Protein AF-P03064-F1 (afdb_monomer)

Mean predicted aligned error: 9.66 Å

Organism: Staphylococcus aureus (NCBI:txid1280)

pLDDT: mean 87.3, std 18.46, range [33.84, 98.62]

Sequence (314 aa):
MYKNNHANHSNHLENHDLDNFSKTGYSNSRLDAHTVCISDPKLSFDAMTIVGNLNRDNAQALSKFMSVEPQIRLWDILQTKFKAKALQEKVYIEYDKVKADSWDRRNMRIEFNPNKLTRDEMIWLKQNIISYMEDDGFTRLDLAFDFEEDLSDYYAMSDKAVKKTIFYGRNGKPETKYFGVRDSNRFIRIYNKKQERKDNADAEVMSEHLWRVEIELKRDMVDYWNDCFSDLHILQPDWKTIQRTADRAIVFMLLSDEEEWGKLHRNSRTKYKNLIKEISPVDLTDLMKSTLKANEKQLQKQIDFWQHEFKFWK

Structure (mmCIF, N/CA/C/O backbone):
data_AF-P03064-F1
#
_entry.id   AF-P03064-F1
#
loop_
_atom_site.group_PDB
_atom_site.id
_atom_site.type_symbol
_atom_site.label_atom_id
_atom_site.label_alt_id
_atom_site.label_comp_id
_atom_site.label_asym_id
_atom_site.label_entity_id
_atom_site.label_seq_id
_atom_site.pdbx_PDB_ins_code
_atom_site.Cartn_x
_atom_site.Cartn_y
_atom_site.Cartn_z
_atom_site.occupancy
_atom_site.B_iso_or_equiv
_atom_site.auth_seq_id
_atom_site.auth_comp_id
_atom_site.auth_asym_id
_atom_site.auth_atom_id
_atom_site.pdbx_PDB_model_num
ATOM 1 N N . MET A 1 1 ? 36.314 -26.013 -78.080 1.00 39.28 1 MET A N 1
ATOM 2 C CA . MET A 1 1 ? 37.489 -25.698 -78.921 1.00 39.28 1 MET A CA 1
ATOM 3 C C . MET A 1 1 ? 38.596 -25.198 -77.996 1.00 39.28 1 MET A C 1
ATOM 5 O O . MET A 1 1 ? 38.315 -24.288 -77.235 1.00 39.28 1 MET A O 1
ATOM 9 N N . TYR A 1 2 ? 39.767 -25.861 -78.053 1.00 42.97 2 TYR A N 1
ATOM 10 C CA . TYR A 1 2 ? 41.022 -25.720 -77.263 1.00 42.97 2 TYR A CA 1
ATOM 11 C C . TYR A 1 2 ? 40.923 -26.035 -75.741 1.00 42.97 2 TYR A C 1
ATOM 13 O O . TYR A 1 2 ? 40.330 -25.254 -75.012 1.00 42.97 2 TYR A O 1
ATOM 21 N N . LYS A 1 3 ? 41.226 -27.263 -75.244 1.00 41.81 3 LYS A N 1
ATOM 22 C CA . LYS A 1 3 ? 42.523 -28.000 -75.008 1.00 41.81 3 LYS A CA 1
ATOM 23 C C . LYS A 1 3 ? 43.367 -27.365 -73.876 1.00 41.81 3 LYS A C 1
ATOM 25 O O . LYS A 1 3 ? 43.555 -26.163 -73.947 1.00 41.81 3 LYS A O 1
ATOM 30 N N . ASN A 1 4 ? 43.954 -28.013 -72.852 1.00 43.31 4 ASN A N 1
ATOM 31 C CA . ASN A 1 4 ? 44.284 -29.402 -72.434 1.00 43.31 4 ASN A CA 1
ATOM 32 C C . ASN A 1 4 ? 44.541 -29.370 -70.892 1.00 43.31 4 ASN A C 1
ATOM 34 O O . ASN A 1 4 ? 45.130 -28.402 -70.428 1.00 43.31 4 ASN A O 1
ATOM 38 N N . ASN A 1 5 ? 43.980 -30.235 -70.034 1.00 39.25 5 ASN A N 1
ATOM 39 C CA . ASN A 1 5 ? 44.442 -31.546 -69.509 1.00 39.25 5 ASN A CA 1
ATOM 40 C C . ASN A 1 5 ? 45.944 -31.773 -69.197 1.00 39.25 5 ASN A C 1
ATOM 42 O O . ASN A 1 5 ? 46.731 -31.874 -70.128 1.00 39.25 5 ASN A O 1
ATOM 46 N N . HIS A 1 6 ? 46.252 -32.027 -67.910 1.00 46.09 6 HIS A N 1
ATOM 47 C CA . HIS A 1 6 ? 47.168 -33.046 -67.330 1.00 46.09 6 HIS A CA 1
ATOM 48 C C . HIS A 1 6 ? 46.787 -33.176 -65.823 1.00 46.09 6 HIS A C 1
ATOM 50 O O . HIS A 1 6 ? 46.784 -32.162 -65.137 1.00 46.09 6 HIS A O 1
ATOM 56 N N . ALA A 1 7 ? 46.173 -34.257 -65.301 1.00 44.88 7 ALA A N 1
ATOM 57 C CA . ALA A 1 7 ? 46.698 -35.604 -64.966 1.00 44.88 7 ALA A CA 1
ATOM 58 C C . ALA A 1 7 ? 47.914 -35.531 -64.000 1.00 44.88 7 ALA A C 1
ATOM 60 O O . ALA A 1 7 ? 48.840 -34.796 -64.305 1.00 44.88 7 ALA A O 1
ATOM 61 N N . ASN A 1 8 ? 48.061 -36.257 -62.879 1.00 42.62 8 ASN A N 1
ATOM 62 C CA . ASN A 1 8 ? 47.406 -37.456 -62.339 1.00 42.62 8 ASN A CA 1
ATOM 63 C C . ASN A 1 8 ? 48.086 -37.857 -60.979 1.00 42.62 8 ASN A C 1
ATOM 65 O O . ASN A 1 8 ? 49.204 -37.414 -60.735 1.00 42.62 8 ASN A O 1
ATOM 69 N N . HIS A 1 9 ? 47.474 -38.789 -60.216 1.00 41.09 9 HIS A N 1
ATOM 70 C CA . HIS A 1 9 ? 48.038 -39.697 -59.163 1.00 41.09 9 HIS A CA 1
ATOM 71 C C . HIS A 1 9 ? 48.390 -39.105 -57.771 1.00 41.09 9 HIS A C 1
ATOM 73 O O . HIS A 1 9 ? 49.241 -38.238 -57.657 1.00 41.09 9 HIS A O 1
ATOM 79 N N . SER A 1 10 ? 47.652 -39.389 -56.682 1.00 40.47 10 SER A N 1
ATOM 80 C CA . SER A 1 10 ? 47.475 -40.618 -55.855 1.00 40.47 10 SER A CA 1
ATOM 81 C C . SER A 1 10 ? 48.572 -40.865 -54.802 1.00 40.47 10 SER A C 1
ATOM 83 O O . SER A 1 10 ? 49.690 -41.203 -55.174 1.00 40.47 10 SER A O 1
ATOM 85 N N . ASN A 1 11 ? 48.216 -40.788 -53.508 1.00 39.09 11 ASN A N 1
ATOM 86 C CA . ASN A 1 11 ? 48.371 -41.844 -52.480 1.00 39.09 11 ASN A CA 1
ATOM 87 C C . ASN A 1 11 ? 48.399 -41.284 -51.038 1.00 39.09 11 ASN A C 1
ATOM 89 O O . ASN A 1 11 ? 49.289 -40.536 -50.660 1.00 39.09 11 ASN A O 1
ATOM 93 N N . HIS A 1 12 ? 47.382 -41.687 -50.268 1.00 39.47 12 HIS A N 1
ATOM 94 C CA . HIS A 1 12 ? 47.393 -42.136 -48.866 1.00 39.47 12 HIS A CA 1
ATOM 95 C C . HIS A 1 12 ? 48.704 -42.041 -48.051 1.00 39.47 12 HIS A C 1
ATOM 97 O O . HIS A 1 12 ? 49.674 -42.705 -48.404 1.00 39.47 12 HIS A O 1
ATOM 103 N N . LEU A 1 13 ? 48.669 -41.379 -46.882 1.00 38.25 13 LEU A N 1
ATOM 104 C CA . LEU A 1 13 ? 48.677 -41.987 -45.528 1.00 38.25 13 LEU A CA 1
ATOM 105 C C . LEU A 1 13 ? 48.941 -40.938 -44.432 1.00 38.25 13 LEU A C 1
ATOM 107 O O . LEU A 1 13 ? 49.697 -39.989 -44.610 1.00 38.25 13 LEU A O 1
ATOM 111 N N . GLU A 1 14 ? 48.261 -41.144 -43.308 1.00 33.88 14 GLU A N 1
ATOM 112 C CA . GLU A 1 14 ? 48.275 -40.382 -42.059 1.00 33.88 14 GLU A CA 1
ATOM 113 C C . GLU A 1 14 ? 49.651 -40.400 -41.370 1.00 33.88 14 GLU A C 1
ATOM 115 O O . GLU A 1 14 ? 50.298 -41.446 -41.333 1.00 33.88 14 GLU A O 1
ATOM 120 N N . ASN A 1 15 ? 50.066 -39.281 -40.758 1.00 38.81 15 ASN A N 1
ATOM 121 C CA . ASN A 1 15 ? 50.274 -39.176 -39.303 1.00 38.81 15 ASN A CA 1
ATOM 122 C C . ASN A 1 15 ? 51.059 -37.921 -38.878 1.00 38.81 15 ASN A C 1
ATOM 124 O O . ASN A 1 15 ? 52.118 -37.619 -39.414 1.00 38.81 15 ASN A O 1
ATOM 128 N N . HIS A 1 16 ? 50.515 -37.303 -37.827 1.00 39.94 16 HIS A N 1
ATOM 129 C CA . HIS A 1 16 ? 51.171 -36.644 -36.697 1.00 39.94 16 HIS A CA 1
ATOM 130 C C . HIS A 1 16 ? 52.094 -35.422 -36.893 1.00 39.94 16 HIS A C 1
ATOM 132 O O . HIS A 1 16 ? 53.243 -35.514 -37.306 1.00 3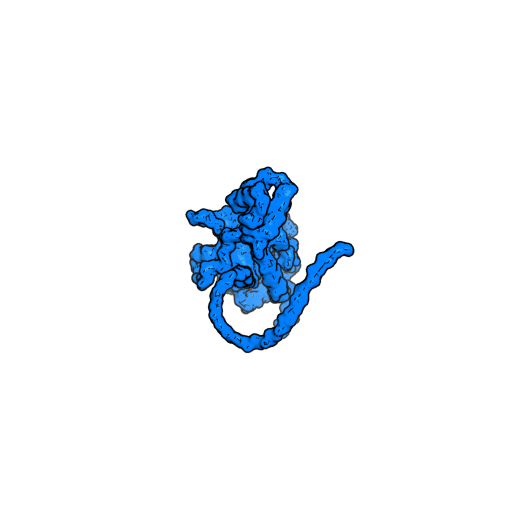9.94 16 HIS A O 1
ATOM 138 N N . ASP A 1 17 ? 51.553 -34.319 -36.359 1.00 39.00 17 ASP A N 1
ATOM 139 C CA . ASP A 1 17 ? 52.165 -33.431 -35.364 1.00 39.00 17 ASP A CA 1
ATOM 140 C C . ASP A 1 17 ? 53.039 -32.238 -35.795 1.00 39.00 17 ASP A C 1
ATOM 142 O O . ASP A 1 17 ? 54.129 -32.369 -36.337 1.00 39.00 17 ASP A O 1
ATOM 146 N N . LEU A 1 18 ? 52.533 -31.073 -35.350 1.00 39.25 18 LEU A N 1
ATOM 147 C CA . LEU A 1 18 ? 53.246 -29.875 -34.886 1.00 39.25 18 LEU A CA 1
ATOM 148 C C . LEU A 1 18 ? 53.937 -29.016 -35.959 1.00 39.25 18 LEU A C 1
ATOM 150 O O . LEU A 1 18 ? 55.057 -29.269 -36.375 1.00 39.25 18 LEU A O 1
ATOM 154 N N . ASP A 1 19 ? 53.299 -27.914 -36.364 1.00 39.19 19 ASP A N 1
ATOM 155 C CA . ASP A 1 19 ? 53.454 -26.627 -35.665 1.00 39.19 19 ASP A CA 1
ATOM 156 C C . ASP A 1 19 ? 52.886 -25.452 -36.486 1.00 39.19 19 ASP A C 1
ATOM 158 O O . ASP A 1 19 ? 53.142 -25.306 -37.676 1.00 39.19 19 ASP A O 1
ATOM 162 N N . ASN A 1 20 ? 52.123 -24.607 -35.781 1.00 36.59 20 ASN A N 1
ATOM 163 C CA . ASN A 1 20 ? 51.912 -23.166 -35.971 1.00 36.59 20 ASN A CA 1
ATOM 164 C C . ASN A 1 20 ? 51.830 -22.585 -37.396 1.00 36.59 20 ASN A C 1
ATOM 166 O O . ASN A 1 20 ? 52.843 -22.447 -38.057 1.00 36.59 20 ASN A O 1
ATOM 170 N N . PHE A 1 21 ? 50.666 -22.029 -37.770 1.00 39.22 21 PHE A N 1
ATOM 171 C CA . PHE A 1 21 ? 50.521 -20.604 -38.141 1.00 39.22 21 PHE A CA 1
ATOM 172 C C . PHE A 1 21 ? 49.038 -20.229 -38.380 1.00 39.22 21 PHE A C 1
ATOM 174 O O . PHE A 1 21 ? 48.383 -20.714 -39.296 1.00 39.22 21 PHE A O 1
ATOM 181 N N . SER A 1 22 ? 48.531 -19.361 -37.497 1.00 36.41 22 SER A N 1
ATOM 182 C CA . SER A 1 22 ? 47.525 -18.298 -37.684 1.00 36.41 22 SER A CA 1
ATOM 183 C C . SER A 1 22 ? 46.492 -18.374 -38.833 1.00 36.41 22 SER A C 1
ATOM 185 O O . SER A 1 22 ? 46.834 -18.228 -40.004 1.00 36.41 22 SER A O 1
ATOM 187 N N . LYS A 1 23 ? 45.193 -18.376 -38.464 1.00 42.69 23 LYS A N 1
ATOM 188 C CA . LYS A 1 23 ? 44.162 -17.381 -38.878 1.00 42.69 23 LYS A CA 1
ATOM 189 C C . LYS A 1 23 ? 42.744 -17.732 -38.370 1.00 42.69 23 LYS A C 1
ATOM 191 O O . LYS A 1 23 ? 42.086 -18.620 -38.886 1.00 42.69 23 LYS A O 1
ATOM 196 N N . THR A 1 24 ? 42.308 -16.958 -37.370 1.00 41.59 24 THR A N 1
ATOM 197 C CA . THR A 1 24 ? 40.990 -16.291 -37.224 1.00 41.59 24 THR A CA 1
ATOM 198 C C . THR A 1 24 ? 39.681 -17.066 -37.453 1.00 41.59 24 THR A C 1
ATOM 200 O O . THR A 1 24 ? 39.376 -17.448 -38.577 1.00 41.59 24 THR A O 1
ATOM 203 N N . GLY A 1 25 ? 38.805 -17.092 -36.435 1.00 39.16 25 GLY A N 1
ATOM 204 C CA . GLY A 1 25 ? 37.378 -17.376 -36.639 1.00 39.16 25 GLY A CA 1
ATOM 205 C C . GLY A 1 25 ? 36.545 -17.604 -35.372 1.00 39.16 25 GLY A C 1
ATOM 206 O O . GLY A 1 25 ? 36.126 -18.723 -35.131 1.00 39.16 25 GLY A O 1
ATOM 207 N N . TYR A 1 26 ? 36.296 -16.536 -34.607 1.00 37.47 26 TYR A N 1
ATOM 208 C CA . TYR A 1 26 ? 35.167 -16.349 -33.674 1.00 37.47 26 TYR A CA 1
ATOM 209 C C . TYR A 1 26 ? 34.892 -17.423 -32.602 1.00 37.47 26 TYR A C 1
ATOM 211 O O . TYR A 1 26 ? 34.103 -18.344 -32.789 1.00 37.47 26 TYR A O 1
ATOM 219 N N . SER A 1 27 ? 35.444 -17.183 -31.409 1.00 39.31 27 SER A N 1
ATOM 220 C CA . SER A 1 27 ? 34.998 -17.778 -30.149 1.00 39.31 27 SER A CA 1
ATOM 221 C C . SER A 1 27 ? 34.327 -16.705 -29.280 1.00 39.31 27 SER A C 1
ATOM 223 O O . SER A 1 27 ? 34.896 -15.639 -29.063 1.00 39.31 27 SER A O 1
ATOM 225 N N . ASN A 1 28 ? 33.119 -17.033 -28.816 1.00 35.31 28 ASN A N 1
ATOM 226 C CA . ASN A 1 28 ? 32.463 -16.620 -27.572 1.00 35.31 28 ASN A CA 1
ATOM 227 C C . ASN A 1 28 ? 32.293 -15.127 -27.234 1.00 35.31 28 ASN A C 1
ATOM 229 O O . ASN A 1 28 ? 33.120 -14.517 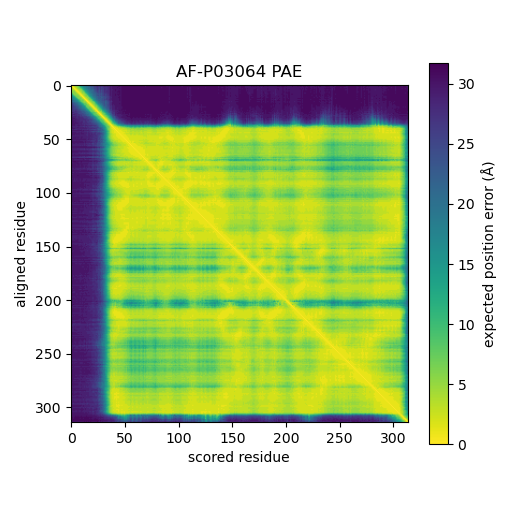-26.565 1.00 35.31 28 ASN A O 1
ATOM 233 N N . SER A 1 29 ? 31.081 -14.628 -27.486 1.00 44.03 29 SER A N 1
ATOM 234 C CA . SER A 1 29 ? 30.365 -13.783 -26.521 1.00 44.03 29 SER A CA 1
ATOM 235 C C . SER A 1 29 ? 28.850 -13.937 -26.702 1.00 44.03 29 SER A C 1
ATOM 237 O O . SER A 1 29 ? 28.163 -13.094 -27.275 1.00 44.03 29 SER A O 1
ATOM 239 N N . ARG A 1 30 ? 28.287 -15.032 -26.172 1.00 44.56 30 ARG A N 1
ATOM 240 C CA . ARG A 1 30 ? 26.929 -14.930 -25.624 1.00 44.56 30 ARG A CA 1
ATOM 241 C C . ARG A 1 30 ? 27.072 -13.993 -24.433 1.00 44.56 30 ARG A C 1
ATOM 243 O O . ARG A 1 30 ? 27.571 -14.405 -23.396 1.00 44.56 30 ARG A O 1
ATOM 250 N N . LEU A 1 31 ? 26.779 -12.714 -24.654 1.00 41.97 31 LEU A N 1
ATOM 251 C CA . LEU A 1 31 ? 26.599 -11.751 -23.581 1.00 41.97 31 LEU A CA 1
ATOM 252 C C . LEU A 1 31 ? 25.519 -12.333 -22.675 1.00 41.97 31 LEU A C 1
ATOM 254 O O . LEU A 1 31 ? 24.355 -12.398 -23.070 1.00 41.97 31 LEU A O 1
ATOM 258 N N . ASP A 1 32 ? 25.944 -12.822 -21.513 1.00 33.84 32 ASP A N 1
ATOM 259 C CA . ASP A 1 32 ? 25.074 -13.067 -20.379 1.00 33.84 32 ASP A CA 1
ATOM 260 C C . ASP A 1 32 ? 24.278 -11.782 -20.160 1.00 33.84 32 ASP A C 1
ATOM 262 O O . ASP A 1 32 ? 24.790 -10.775 -19.666 1.00 33.84 32 ASP A O 1
ATOM 266 N N . ALA A 1 33 ? 23.018 -11.791 -20.592 1.00 39.06 33 ALA A N 1
ATOM 267 C CA . ALA A 1 33 ? 22.047 -10.870 -20.053 1.00 39.06 33 ALA A CA 1
ATOM 268 C C . ALA A 1 33 ? 21.993 -11.208 -18.565 1.00 39.06 33 ALA A C 1
ATOM 270 O O . ALA A 1 33 ? 21.423 -12.226 -18.176 1.00 39.06 33 ALA A O 1
ATOM 271 N N . HIS A 1 34 ? 22.647 -10.394 -17.738 1.00 34.16 34 HIS A N 1
ATOM 272 C CA . HIS A 1 34 ? 22.353 -10.346 -16.318 1.00 34.16 34 HIS A CA 1
ATOM 273 C C . HIS A 1 34 ? 20.871 -9.981 -16.202 1.00 34.16 34 HIS A C 1
ATOM 275 O O . HIS A 1 34 ? 20.508 -8.809 -16.145 1.00 34.16 34 HIS A O 1
ATOM 281 N N . THR A 1 35 ? 19.995 -10.985 -16.221 1.00 42.66 35 THR A N 1
ATOM 282 C CA . THR A 1 35 ? 18.645 -10.866 -15.689 1.00 42.66 35 THR A CA 1
ATOM 283 C C . THR A 1 35 ? 18.842 -10.565 -14.217 1.00 42.66 35 THR A C 1
ATOM 285 O O . THR A 1 35 ? 19.086 -11.467 -13.416 1.00 42.66 35 THR A O 1
ATOM 288 N N . VAL A 1 36 ? 18.848 -9.276 -13.879 1.00 52.28 36 VAL A N 1
ATOM 289 C CA . VAL A 1 36 ? 18.691 -8.817 -12.504 1.00 52.28 36 VAL A CA 1
ATOM 290 C C . VAL A 1 36 ? 17.419 -9.499 -12.017 1.00 52.28 36 VAL A C 1
ATOM 292 O O . VAL A 1 36 ? 16.342 -9.283 -12.572 1.00 52.28 36 VAL A O 1
ATOM 295 N N . CYS A 1 37 ? 17.571 -10.445 -11.095 1.00 61.38 37 CYS A N 1
ATOM 296 C CA . CYS A 1 37 ? 16.466 -11.236 -10.579 1.00 61.38 37 CYS A CA 1
ATOM 297 C C . CYS A 1 37 ? 15.655 -10.340 -9.641 1.00 61.38 37 CYS A C 1
ATOM 299 O O . CYS A 1 37 ? 15.861 -10.366 -8.432 1.00 61.38 37 CYS A O 1
ATOM 301 N N . ILE A 1 38 ? 14.778 -9.516 -10.215 1.00 78.56 38 ILE A N 1
ATOM 302 C CA . ILE A 1 38 ? 13.850 -8.679 -9.456 1.00 78.56 38 ILE A CA 1
ATOM 303 C C . ILE A 1 38 ? 12.904 -9.621 -8.713 1.00 78.56 38 ILE A C 1
ATOM 305 O O . ILE A 1 38 ? 12.263 -10.479 -9.322 1.00 78.56 38 ILE A O 1
ATOM 309 N N . SER A 1 39 ? 12.852 -9.487 -7.391 1.00 86.62 39 SER A N 1
ATOM 310 C CA . SER A 1 39 ? 11.957 -10.285 -6.554 1.00 86.62 39 SER A CA 1
ATOM 311 C C . SER A 1 39 ? 10.497 -9.866 -6.748 1.00 86.62 39 SER A C 1
ATOM 313 O O . SER A 1 39 ? 10.198 -8.683 -6.928 1.00 86.62 39 SER A O 1
ATOM 315 N N . ASP A 1 40 ? 9.578 -10.836 -6.694 1.00 91.38 40 ASP A N 1
ATOM 316 C CA . ASP A 1 40 ? 8.142 -10.549 -6.696 1.00 91.38 40 ASP A CA 1
ATOM 317 C C . ASP A 1 40 ? 7.789 -9.636 -5.503 1.00 91.38 40 ASP A C 1
ATOM 319 O O . ASP A 1 40 ? 8.175 -9.938 -4.365 1.00 91.38 40 ASP A O 1
ATOM 323 N N . PRO A 1 41 ? 7.045 -8.533 -5.710 1.00 95.81 41 PRO A N 1
ATOM 324 C CA . PRO A 1 41 ? 6.659 -7.649 -4.625 1.00 95.81 41 PRO A CA 1
ATOM 325 C C . PRO A 1 41 ? 5.716 -8.350 -3.648 1.00 95.81 41 PRO A C 1
ATOM 327 O O . PRO A 1 41 ? 4.844 -9.133 -4.030 1.00 95.81 41 PRO A O 1
ATOM 330 N N . LYS A 1 42 ? 5.811 -8.008 -2.362 1.00 96.38 42 LYS A N 1
ATOM 331 C CA . LYS A 1 42 ? 4.814 -8.451 -1.376 1.00 96.38 42 LYS A CA 1
ATOM 332 C C . LYS A 1 42 ? 3.539 -7.640 -1.567 1.00 96.38 42 LYS A C 1
ATOM 334 O O . LYS A 1 42 ? 3.594 -6.414 -1.604 1.00 96.38 42 LYS A O 1
ATOM 339 N N . LEU A 1 43 ? 2.397 -8.318 -1.654 1.00 97.75 43 LEU A N 1
ATOM 340 C CA . LEU A 1 43 ? 1.093 -7.698 -1.882 1.00 97.75 43 LEU A CA 1
ATOM 341 C C . LEU A 1 43 ? 0.166 -7.882 -0.678 1.00 97.75 43 LEU A C 1
ATOM 343 O O . LEU A 1 43 ? 0.009 -8.989 -0.166 1.00 97.75 43 LEU A O 1
ATOM 347 N N . SER A 1 44 ? -0.491 -6.804 -0.254 1.00 97.69 44 SER A N 1
ATOM 348 C CA . SER A 1 44 ? -1.555 -6.838 0.757 1.00 97.69 44 SER A CA 1
ATOM 349 C C . SER A 1 44 ? -2.533 -5.672 0.591 1.00 97.69 44 SER A C 1
ATOM 351 O O . SER A 1 44 ? -2.228 -4.691 -0.090 1.00 97.69 44 SER A O 1
ATOM 353 N N . PHE A 1 45 ? -3.696 -5.753 1.242 1.00 98.12 45 PHE A N 1
ATOM 354 C CA . PHE A 1 45 ? -4.503 -4.564 1.511 1.00 98.12 45 PHE A CA 1
ATOM 355 C C . PHE A 1 45 ? -3.901 -3.791 2.689 1.00 98.12 45 PHE A C 1
ATOM 357 O O . PHE A 1 45 ? -3.661 -4.377 3.739 1.00 98.12 45 PHE A O 1
ATOM 364 N N . ASP A 1 46 ? -3.688 -2.484 2.547 1.00 97.69 46 ASP A N 1
ATOM 365 C CA . ASP A 1 46 ? -3.095 -1.632 3.594 1.00 97.69 46 ASP A CA 1
ATOM 366 C C . ASP A 1 46 ? -4.107 -0.676 4.242 1.00 97.69 46 ASP A C 1
ATOM 368 O O . ASP A 1 46 ? -3.867 -0.129 5.316 1.00 97.69 46 ASP A O 1
ATOM 372 N N . ALA A 1 47 ? -5.282 -0.505 3.640 1.00 98.19 47 ALA A N 1
ATOM 373 C CA . ALA A 1 47 ? -6.394 0.200 4.259 1.00 98.19 47 ALA A CA 1
ATOM 374 C C . ALA A 1 47 ? -7.724 -0.339 3.743 1.00 98.19 47 ALA A C 1
ATOM 376 O O . ALA A 1 47 ? -7.882 -0.629 2.557 1.00 98.19 47 ALA A O 1
ATOM 377 N N . MET A 1 48 ? -8.690 -0.428 4.647 1.00 98.19 48 MET A N 1
ATOM 378 C CA . MET A 1 48 ? -10.070 -0.769 4.351 1.00 98.19 48 MET A CA 1
ATOM 379 C C . MET A 1 48 ? -10.986 0.267 4.990 1.00 98.19 48 MET A C 1
ATOM 381 O O . MET A 1 48 ? -10.776 0.702 6.126 1.00 98.19 48 MET A O 1
ATOM 385 N N . THR A 1 49 ? -12.024 0.665 4.259 1.00 98.12 49 THR A N 1
ATOM 386 C CA . THR A 1 49 ? -13.129 1.431 4.831 1.00 98.12 49 THR A CA 1
ATOM 387 C C . THR A 1 49 ? -14.457 0.797 4.480 1.00 98.12 49 THR A C 1
ATOM 389 O O . THR A 1 49 ? -14.843 0.788 3.310 1.00 98.12 49 THR A O 1
ATOM 392 N N . ILE A 1 50 ? -15.169 0.338 5.504 1.00 97.38 50 ILE A N 1
ATOM 393 C CA . ILE A 1 50 ? -16.526 -0.192 5.393 1.00 97.38 50 ILE A CA 1
ATOM 394 C C . ILE A 1 50 ? -17.489 0.912 5.810 1.00 97.38 50 ILE A C 1
ATOM 396 O O . ILE A 1 50 ? -17.279 1.598 6.811 1.00 97.38 50 ILE A O 1
ATOM 400 N N . VAL A 1 51 ? -18.524 1.123 5.011 1.00 97.12 51 VAL A N 1
ATOM 401 C CA . VAL A 1 51 ? -19.583 2.094 5.280 1.00 97.12 51 VAL A CA 1
ATOM 402 C C . VAL A 1 51 ? -20.915 1.370 5.202 1.00 97.12 51 VAL A C 1
ATOM 404 O O . VAL A 1 51 ? -21.065 0.490 4.368 1.00 97.12 51 VAL A O 1
ATOM 407 N N . GLY A 1 52 ? -21.862 1.748 6.050 1.00 96.62 52 GLY A N 1
ATOM 408 C CA . GLY A 1 52 ? -23.175 1.118 6.185 1.00 96.62 52 GLY A CA 1
ATOM 409 C C . GLY A 1 52 ? -24.143 2.037 6.914 1.00 96.62 52 GLY A C 1
ATOM 410 O O . GLY A 1 52 ? -23.792 3.154 7.307 1.00 96.62 52 GLY A O 1
ATOM 411 N N . ASN A 1 53 ? -25.364 1.564 7.095 1.00 97.12 53 ASN A N 1
ATOM 412 C CA . ASN A 1 53 ? -26.396 2.224 7.868 1.00 97.12 53 ASN A CA 1
ATOM 413 C C . ASN A 1 53 ? -26.554 1.568 9.230 1.00 97.12 53 ASN A C 1
ATOM 415 O O . ASN A 1 53 ? -26.598 0.353 9.368 1.00 97.12 53 ASN A O 1
ATOM 419 N N . LEU A 1 54 ? -26.693 2.407 10.242 1.00 96.00 54 LEU A N 1
ATOM 420 C CA . LEU A 1 54 ? -27.069 2.022 11.581 1.00 96.00 54 LEU A CA 1
ATOM 421 C C . LEU A 1 54 ? -28.462 2.588 11.846 1.00 96.00 54 LEU A C 1
ATOM 423 O O . LEU A 1 54 ? -28.667 3.808 11.808 1.00 96.00 54 LEU A O 1
ATOM 427 N N . ASN A 1 55 ? -29.433 1.704 12.072 1.00 94.56 55 ASN A N 1
ATOM 428 C CA . ASN A 1 55 ? -30.768 2.117 12.485 1.00 94.56 55 ASN A CA 1
ATOM 429 C C . ASN A 1 55 ? -30.725 2.709 13.912 1.00 94.56 55 ASN A C 1
ATOM 431 O O . ASN A 1 55 ? -29.724 2.608 14.625 1.00 94.56 55 ASN A O 1
ATOM 435 N N . ARG A 1 56 ? -31.807 3.373 14.338 1.00 94.25 56 ARG A N 1
ATOM 436 C CA . ARG A 1 56 ? -31.842 4.092 15.625 1.00 94.25 56 ARG A CA 1
ATOM 437 C C . ARG A 1 56 ? -31.547 3.177 16.820 1.00 94.25 56 ARG A C 1
ATOM 439 O O . ARG A 1 56 ? -30.814 3.588 17.721 1.00 94.25 56 ARG A O 1
ATOM 446 N N . ASP A 1 57 ? -32.104 1.972 16.816 1.00 95.50 57 ASP A N 1
ATOM 447 C CA . ASP A 1 57 ? -31.999 1.033 17.931 1.00 95.50 57 ASP A CA 1
ATOM 448 C C . ASP A 1 57 ? -30.584 0.448 18.011 1.00 95.50 57 ASP A C 1
ATOM 450 O O . ASP A 1 57 ? -29.969 0.464 19.079 1.00 95.50 57 ASP A O 1
ATOM 454 N N . ASN A 1 58 ? -30.012 0.052 16.871 1.00 95.94 58 ASN A N 1
ATOM 455 C CA . ASN A 1 58 ? -28.630 -0.414 16.770 1.00 95.94 58 ASN A CA 1
ATOM 456 C C . ASN A 1 58 ? -27.632 0.697 17.118 1.00 95.94 58 ASN A C 1
ATOM 458 O O . ASN A 1 58 ? -26.634 0.425 17.780 1.00 95.94 58 ASN A O 1
ATOM 462 N N . ALA A 1 59 ? -27.907 1.955 16.759 1.00 96.06 59 ALA A N 1
ATOM 463 C CA . ALA A 1 59 ? -27.060 3.089 17.132 1.00 96.06 59 ALA A CA 1
ATOM 464 C C . ALA A 1 59 ? -27.018 3.297 18.644 1.00 96.06 59 ALA A C 1
ATOM 466 O O . ALA A 1 59 ? -25.943 3.486 19.220 1.00 96.06 59 ALA A O 1
ATOM 467 N N . GLN A 1 60 ? -28.172 3.203 19.304 1.00 94.88 60 GLN A N 1
ATOM 468 C CA . GLN A 1 60 ? -28.246 3.288 20.756 1.00 94.88 60 GLN A CA 1
ATOM 469 C C . GLN A 1 60 ? -27.583 2.080 21.433 1.00 94.88 60 GLN A C 1
ATOM 471 O O . GLN A 1 60 ? -26.835 2.257 22.397 1.00 94.88 60 GLN A O 1
ATOM 476 N N . ALA A 1 61 ? -27.830 0.866 20.933 1.00 95.50 61 ALA A N 1
ATOM 477 C CA . ALA A 1 61 ? -27.244 -0.364 21.459 1.00 95.50 61 ALA A CA 1
ATOM 478 C C . ALA A 1 61 ? -25.714 -0.353 21.346 1.00 95.50 61 ALA A C 1
ATOM 480 O O . ALA A 1 61 ? -25.021 -0.572 22.342 1.00 95.50 61 ALA A O 1
ATOM 481 N N . LEU A 1 62 ? -25.190 -0.007 20.168 1.00 95.88 62 LEU A N 1
ATOM 482 C CA . LEU A 1 62 ? -23.759 0.051 19.903 1.00 95.88 62 LEU A CA 1
ATOM 483 C C . LEU A 1 62 ? -23.082 1.157 20.722 1.00 95.88 62 LEU A C 1
ATOM 485 O O . LEU A 1 62 ? -22.063 0.910 21.360 1.00 95.88 62 LEU A O 1
ATOM 489 N N . SER A 1 63 ? -23.672 2.356 20.797 1.00 95.12 63 SER A N 1
ATOM 490 C CA . SER A 1 63 ? -23.143 3.436 21.643 1.00 95.12 63 SER A CA 1
ATOM 491 C C . SER A 1 63 ? -23.088 3.040 23.122 1.00 95.12 63 SER A C 1
ATOM 493 O O . SER A 1 63 ? -22.127 3.386 23.814 1.00 95.12 63 SER A O 1
ATOM 495 N N . LYS A 1 64 ? -24.103 2.319 23.620 1.00 94.94 64 LYS A N 1
ATOM 496 C CA . LYS A 1 64 ? -24.146 1.824 25.003 1.00 94.94 64 LYS A CA 1
ATOM 497 C C . LYS A 1 64 ? -23.080 0.757 25.250 1.00 94.94 64 LYS A C 1
ATOM 499 O O . LYS A 1 64 ? -22.392 0.838 26.263 1.00 94.94 64 LYS A O 1
ATOM 504 N N . PHE A 1 65 ? -22.923 -0.197 24.331 1.00 95.44 65 PHE A N 1
ATOM 505 C CA . PHE A 1 65 ? -21.863 -1.207 24.376 1.00 95.44 65 PHE A CA 1
ATOM 506 C C . PHE A 1 65 ? -20.475 -0.553 24.432 1.00 95.44 65 PHE A C 1
ATOM 508 O O . PHE A 1 65 ? -19.699 -0.815 25.347 1.00 95.44 65 PHE A O 1
ATOM 515 N N . MET A 1 66 ? -20.197 0.382 23.523 1.00 95.12 66 MET A N 1
ATOM 516 C CA . MET A 1 66 ? -18.897 1.054 23.459 1.00 95.12 66 MET A CA 1
ATOM 517 C C . MET A 1 66 ? -18.587 1.926 24.679 1.00 95.12 66 MET A C 1
ATOM 519 O O . MET A 1 66 ? -17.424 2.179 24.959 1.00 95.12 66 MET A O 1
ATOM 523 N N . SER A 1 67 ? -19.608 2.386 25.408 1.00 93.75 67 SER A N 1
ATOM 524 C CA . SER A 1 67 ? -19.422 3.175 26.633 1.00 93.75 67 SER A CA 1
ATOM 525 C C . SER A 1 67 ? -18.994 2.332 27.839 1.00 93.75 67 SER A C 1
ATOM 527 O O . SER A 1 67 ? -18.523 2.894 28.825 1.00 93.75 67 SER A O 1
ATOM 529 N N . VAL A 1 68 ? -19.180 1.007 27.790 1.00 94.69 68 VAL A N 1
ATOM 530 C CA . VAL A 1 68 ? -18.795 0.086 28.874 1.00 94.69 68 VAL A CA 1
ATOM 531 C C . VAL A 1 68 ? -17.601 -0.800 28.522 1.00 94.69 68 VAL A C 1
ATOM 533 O O . VAL A 1 68 ? -17.040 -1.414 29.423 1.00 94.69 68 VAL A O 1
ATOM 536 N N . GLU A 1 69 ? -17.206 -0.866 27.247 1.00 92.94 69 GLU A N 1
ATOM 537 C CA . GLU A 1 69 ? -16.056 -1.642 26.775 1.00 92.94 69 GLU A CA 1
ATOM 538 C C . GLU A 1 69 ? -14.739 -0.871 27.006 1.00 92.94 69 GLU A C 1
ATOM 540 O O . GLU A 1 69 ? -14.483 0.117 26.312 1.00 92.94 69 GLU A O 1
ATOM 545 N N . PRO A 1 70 ? -13.861 -1.306 27.933 1.00 87.88 70 PRO A N 1
ATOM 546 C CA . PRO A 1 70 ? -12.654 -0.554 28.291 1.00 87.88 70 PRO A CA 1
ATOM 547 C C . PRO A 1 70 ? -11.648 -0.395 27.147 1.00 87.88 70 PRO A C 1
ATOM 549 O O . PRO A 1 70 ? -10.804 0.500 27.186 1.00 87.88 70 PRO A O 1
ATOM 552 N N . GLN A 1 71 ? -11.709 -1.264 26.134 1.00 86.06 71 GLN A N 1
ATOM 553 C CA . GLN A 1 71 ? -10.818 -1.216 24.971 1.00 86.06 71 GLN A CA 1
ATOM 554 C C . GLN A 1 71 ? -11.251 -0.195 23.908 1.00 86.06 71 GLN A C 1
ATOM 556 O O . GLN A 1 71 ? -10.587 -0.070 22.872 1.00 86.06 71 GLN A O 1
ATOM 561 N N . ILE A 1 72 ? -12.357 0.521 24.139 1.00 95.31 72 ILE A N 1
ATOM 562 C CA . ILE A 1 72 ? -12.913 1.501 23.211 1.00 95.31 72 ILE A CA 1
ATOM 563 C C . ILE A 1 72 ? -12.864 2.892 23.834 1.00 95.31 72 ILE A C 1
ATOM 565 O O . ILE A 1 72 ? -13.380 3.148 24.919 1.00 95.31 72 ILE A O 1
ATOM 569 N N . ARG A 1 73 ? -12.280 3.832 23.095 1.00 96.38 73 ARG A N 1
ATOM 570 C CA . ARG A 1 73 ? -12.326 5.253 23.424 1.00 96.38 73 ARG A CA 1
ATOM 571 C C . ARG A 1 73 ? -13.435 5.908 22.618 1.00 96.38 73 ARG A C 1
ATOM 573 O O . ARG A 1 73 ? -13.329 5.978 21.397 1.00 96.38 73 ARG A O 1
ATOM 580 N N . LEU A 1 74 ? -14.466 6.408 23.293 1.00 96.12 74 LEU A N 1
ATOM 581 C CA . LEU A 1 74 ? -15.639 7.046 22.689 1.00 96.12 74 LEU A CA 1
ATOM 582 C C . LEU A 1 74 ? -15.623 8.569 22.936 1.00 96.12 74 LEU A C 1
ATOM 584 O O . LEU A 1 74 ? -15.282 9.012 24.031 1.00 96.12 74 LEU A O 1
ATOM 588 N N . TRP A 1 75 ? -15.974 9.378 21.933 1.00 96.88 75 TRP A N 1
ATOM 589 C CA . TRP A 1 75 ? -16.090 10.842 22.039 1.00 96.88 75 TRP A CA 1
ATOM 590 C C . TRP A 1 75 ? -17.106 11.413 21.029 1.00 96.88 75 TRP A C 1
ATOM 592 O O . TRP A 1 75 ? -17.709 10.670 20.255 1.00 96.88 75 TRP A O 1
ATOM 602 N N . ASP A 1 76 ? -17.329 12.735 21.056 1.00 94.88 76 ASP A N 1
ATOM 603 C CA . ASP A 1 76 ? -18.345 13.441 20.246 1.00 94.88 76 ASP A CA 1
ATOM 604 C C . ASP A 1 76 ? -19.755 12.814 20.365 1.00 94.88 76 ASP A C 1
ATOM 606 O O . ASP A 1 76 ? -20.477 12.688 19.375 1.00 94.88 76 ASP A O 1
ATOM 610 N N . ILE A 1 77 ? -20.136 12.382 21.575 1.00 93.12 77 ILE A N 1
ATOM 611 C CA . ILE A 1 77 ? -21.341 11.574 21.817 1.00 93.12 77 ILE A CA 1
ATOM 612 C C . ILE A 1 77 ? -22.591 12.458 21.844 1.00 93.12 77 ILE A C 1
ATOM 614 O O . ILE A 1 77 ? -22.782 13.269 22.749 1.00 93.12 77 ILE A O 1
ATOM 618 N N . LEU A 1 78 ? -23.474 12.244 20.876 1.00 93.19 78 LEU A N 1
ATOM 619 C CA . LEU A 1 78 ? -24.821 12.797 20.769 1.00 93.19 78 LEU A CA 1
ATOM 620 C C . LEU A 1 78 ? -25.787 11.671 20.365 1.00 93.19 78 LEU A C 1
ATOM 622 O O . LEU A 1 78 ? -25.375 10.606 19.916 1.00 93.19 78 LEU A O 1
ATOM 626 N N . GLN A 1 79 ? -27.099 11.904 20.438 1.00 90.75 79 GLN A N 1
ATOM 627 C CA . GLN A 1 79 ? -28.078 10.896 19.991 1.00 90.75 79 GLN A CA 1
ATOM 628 C C . GLN A 1 79 ? -27.941 10.532 18.500 1.00 90.75 79 GLN A C 1
ATOM 630 O O . GLN A 1 79 ? -28.282 9.427 18.087 1.00 90.75 79 GLN A O 1
ATOM 635 N N . THR A 1 80 ? -27.451 11.463 17.682 1.00 94.81 80 THR A N 1
ATOM 636 C CA . THR A 1 80 ? -27.322 11.316 16.225 1.00 94.81 80 THR A CA 1
ATOM 637 C C . THR A 1 80 ? -25.875 11.195 15.759 1.00 94.81 80 THR A C 1
ATOM 639 O O . THR A 1 80 ? -25.632 11.248 14.555 1.00 94.81 80 THR A O 1
ATOM 642 N N . LYS A 1 81 ? -24.914 11.101 16.686 1.00 96.69 81 LYS A N 1
ATOM 643 C CA . LYS A 1 81 ? -23.490 11.128 16.357 1.00 96.69 81 LYS A CA 1
ATOM 644 C C . LYS A 1 81 ? -22.642 10.482 17.441 1.00 96.69 81 LYS A C 1
ATOM 646 O O . LYS A 1 81 ? -22.866 10.728 18.617 1.00 96.69 81 LYS A O 1
ATOM 651 N N . PHE A 1 82 ? -21.633 9.724 17.048 1.00 97.44 82 PHE A N 1
ATOM 652 C CA . PHE A 1 82 ? -20.535 9.351 17.933 1.00 97.44 82 PHE A CA 1
ATOM 653 C C . PHE A 1 82 ? -19.281 9.069 17.111 1.00 97.44 82 PHE A C 1
ATOM 655 O O . PHE A 1 82 ? -19.351 8.740 15.925 1.00 97.44 82 PHE A O 1
ATOM 662 N N . LYS A 1 83 ? -18.122 9.157 17.758 1.00 98.12 83 LYS A N 1
ATOM 663 C CA . LYS A 1 83 ? -16.855 8.676 17.212 1.00 98.12 83 LYS A CA 1
ATOM 664 C C . LYS A 1 83 ? -16.178 7.773 18.215 1.00 98.12 83 LYS A C 1
ATOM 666 O O . LYS A 1 83 ? -16.214 8.048 19.412 1.00 98.12 83 LYS A O 1
ATOM 671 N N . ALA A 1 84 ? -15.537 6.727 17.721 1.00 98.12 84 ALA A N 1
ATOM 672 C CA . ALA A 1 84 ? -14.799 5.805 18.552 1.00 98.12 84 ALA A CA 1
ATOM 673 C C . ALA A 1 84 ? -13.472 5.408 17.917 1.00 98.12 84 ALA A C 1
ATOM 675 O O . ALA A 1 84 ? -13.291 5.437 16.697 1.00 98.12 84 ALA A O 1
ATOM 676 N N . LYS A 1 85 ? -12.558 4.969 18.774 1.00 98.19 85 LYS A N 1
ATOM 677 C CA . LYS A 1 85 ? -11.424 4.146 18.385 1.00 98.19 85 LYS A CA 1
ATOM 678 C C . LYS A 1 85 ? -11.385 2.901 19.245 1.00 98.19 85 LYS A C 1
ATOM 680 O O . LYS A 1 85 ? -11.568 2.984 20.455 1.00 98.19 85 LYS A O 1
ATOM 685 N N . ALA A 1 86 ? -11.149 1.766 18.607 1.00 97.25 86 ALA A N 1
ATOM 686 C CA . ALA A 1 86 ? -11.129 0.455 19.240 1.00 97.25 86 ALA A CA 1
ATOM 687 C C . ALA A 1 86 ? -9.791 -0.247 18.986 1.00 97.25 86 ALA A C 1
ATOM 689 O O . ALA A 1 86 ? -9.018 0.174 18.118 1.00 97.25 86 ALA A O 1
ATOM 690 N N . LEU A 1 87 ? -9.547 -1.330 19.731 1.00 96.12 87 LEU A N 1
ATOM 691 C CA . LEU A 1 87 ? -8.423 -2.248 19.520 1.00 96.12 87 LEU A CA 1
ATOM 692 C C . LEU A 1 87 ? -7.078 -1.512 19.499 1.00 96.12 87 LEU A C 1
ATOM 694 O O . LEU A 1 87 ? -6.366 -1.527 18.500 1.00 96.12 87 LEU A O 1
ATOM 698 N N . GLN A 1 88 ? -6.758 -0.808 20.589 1.00 95.25 88 GLN A N 1
ATOM 699 C CA . GLN A 1 88 ? -5.518 -0.025 20.713 1.00 95.25 88 GLN A CA 1
ATOM 700 C C . GLN A 1 88 ? -5.359 1.021 19.592 1.00 95.25 88 GLN A C 1
ATOM 702 O O . GLN A 1 88 ? -4.295 1.167 18.998 1.00 95.25 88 GLN A O 1
ATOM 707 N N . GLU A 1 89 ? -6.441 1.745 19.291 1.00 95.19 89 GLU A N 1
ATOM 708 C CA . GLU A 1 89 ? -6.493 2.810 18.276 1.00 95.19 89 GLU A CA 1
ATOM 709 C C . GLU A 1 89 ? -6.268 2.336 16.822 1.00 95.19 89 GLU A C 1
ATOM 711 O O . GLU A 1 89 ? -6.110 3.175 15.931 1.00 95.19 89 GLU A O 1
ATOM 716 N N . LYS A 1 90 ? -6.296 1.020 16.553 1.00 97.31 90 LYS A N 1
ATOM 717 C CA . LYS A 1 90 ? -6.137 0.439 15.204 1.00 97.31 90 LYS A CA 1
ATOM 718 C C . LYS A 1 90 ? -7.373 0.600 14.318 1.00 97.31 90 LYS A C 1
ATOM 720 O O . LYS A 1 90 ? -7.250 0.558 13.094 1.00 97.31 90 LYS A O 1
ATOM 725 N N . VAL A 1 91 ? -8.549 0.749 14.929 1.00 98.38 91 VAL A N 1
ATOM 726 C CA . VAL A 1 91 ? -9.832 0.883 14.230 1.00 98.38 91 VAL A CA 1
ATOM 727 C C . VAL A 1 91 ? -10.458 2.221 14.580 1.00 98.38 91 VAL A C 1
ATOM 729 O O . VAL A 1 91 ? -10.622 2.528 15.759 1.00 98.38 91 VAL A O 1
ATOM 732 N N . TYR A 1 92 ? -10.843 2.990 13.567 1.00 98.62 92 TYR A N 1
ATOM 733 C CA . TYR A 1 92 ? -11.646 4.201 13.700 1.00 98.62 92 TYR A CA 1
ATOM 734 C C . TYR A 1 92 ? -13.102 3.912 13.334 1.00 98.62 92 TYR A C 1
ATOM 736 O O . TYR A 1 92 ? -13.367 3.228 12.348 1.00 98.62 92 TYR A O 1
ATOM 744 N N . ILE A 1 93 ? -14.039 4.440 14.118 1.00 98.38 93 ILE A N 1
ATOM 745 C CA . ILE A 1 93 ? -15.481 4.284 13.919 1.00 98.38 93 ILE A CA 1
ATOM 746 C C . ILE A 1 93 ? -16.122 5.670 13.997 1.00 98.38 93 ILE A C 1
ATOM 748 O O . ILE A 1 93 ? -15.883 6.419 14.943 1.00 98.38 93 ILE A O 1
ATOM 752 N N . GLU A 1 94 ? -16.968 6.008 13.032 1.00 98.25 94 GLU A N 1
ATOM 753 C CA . GLU A 1 94 ? -17.750 7.245 13.022 1.00 98.25 94 GLU A CA 1
ATOM 754 C C . GLU A 1 94 ? -19.190 6.938 12.635 1.00 98.25 94 GLU A C 1
ATOM 756 O O . GLU A 1 94 ? -19.444 6.310 11.610 1.00 98.25 94 GLU A O 1
ATOM 761 N N . TYR A 1 95 ? -20.126 7.422 13.441 1.00 98.25 95 TYR A N 1
ATOM 762 C CA . TYR A 1 95 ? -21.543 7.484 13.116 1.00 98.25 95 TYR A CA 1
ATOM 763 C C . TYR A 1 95 ? -21.977 8.946 13.142 1.00 98.25 95 TYR A C 1
ATOM 765 O O . TYR A 1 95 ? -21.703 9.656 14.111 1.00 98.25 95 TYR A O 1
ATOM 773 N N . ASP A 1 96 ? -22.649 9.405 12.091 1.00 97.62 96 ASP A N 1
ATOM 774 C CA . ASP A 1 96 ? -23.208 10.756 12.012 1.00 97.62 96 ASP A CA 1
ATOM 775 C C . ASP A 1 96 ? -24.457 10.742 11.127 1.00 97.62 96 ASP A C 1
ATOM 777 O O . ASP A 1 96 ? -24.380 10.858 9.903 1.00 97.62 96 ASP A O 1
ATOM 781 N N . LYS A 1 97 ? -25.623 10.593 11.761 1.00 97.00 97 LYS A N 1
ATOM 782 C CA . LYS A 1 97 ? -26.913 10.521 11.069 1.00 97.00 97 LYS A CA 1
ATOM 783 C C . LYS A 1 97 ? -27.270 11.830 10.370 1.00 97.00 97 LYS A C 1
ATOM 785 O O . LYS A 1 97 ? -27.673 11.810 9.217 1.00 97.00 97 LYS A O 1
ATOM 790 N N . VAL A 1 98 ? -27.093 12.967 11.046 1.00 96.12 98 VAL A N 1
ATOM 791 C CA . VAL A 1 98 ? -27.479 14.283 10.501 1.00 96.12 98 VAL A CA 1
ATOM 792 C C . VAL A 1 98 ? -26.680 14.590 9.240 1.00 96.12 98 VAL A C 1
ATOM 794 O O . VAL A 1 98 ? -27.235 15.043 8.238 1.00 96.12 98 VAL A O 1
ATOM 797 N N . LYS A 1 99 ? -25.372 14.316 9.270 1.00 94.69 99 LYS A N 1
ATOM 798 C CA . LYS A 1 99 ? -24.509 14.471 8.103 1.00 94.69 99 LYS A CA 1
ATOM 799 C C . LYS A 1 99 ? -24.875 13.468 7.011 1.00 94.69 99 LYS A C 1
ATOM 801 O O . LYS A 1 99 ? -24.919 13.859 5.856 1.00 94.69 99 LYS A O 1
ATOM 806 N N . ALA A 1 100 ? -25.151 12.211 7.338 1.00 96.00 100 ALA A N 1
ATOM 807 C CA . ALA A 1 100 ? -25.596 11.243 6.338 1.00 96.00 100 ALA A CA 1
ATOM 808 C C . ALA A 1 100 ? -26.868 11.689 5.610 1.00 96.00 100 ALA A C 1
ATOM 810 O O . ALA A 1 100 ? -26.849 11.785 4.385 1.00 96.00 100 ALA A O 1
ATOM 811 N N . ASP A 1 101 ? -27.910 12.059 6.358 1.00 94.62 101 ASP A N 1
ATOM 812 C CA . ASP A 1 101 ? -29.197 12.499 5.811 1.00 94.62 101 ASP A CA 1
ATOM 813 C C . ASP A 1 101 ? -29.029 13.762 4.943 1.00 94.62 101 ASP A C 1
ATOM 815 O O . ASP A 1 101 ? -29.600 13.866 3.861 1.00 94.62 101 ASP A O 1
ATOM 819 N N . SER A 1 102 ? -28.182 14.708 5.370 1.00 96.44 102 SER A N 1
ATOM 820 C CA . SER A 1 102 ? -27.926 15.955 4.622 1.00 96.44 102 SER A CA 1
ATOM 821 C C . SER A 1 102 ? -27.223 15.738 3.279 1.00 96.44 102 SER A C 1
ATOM 823 O O . SER A 1 102 ? -27.332 16.575 2.386 1.00 96.44 102 SER A O 1
ATOM 825 N N . TRP A 1 103 ? -26.453 14.657 3.152 1.00 93.88 103 TRP A N 1
ATOM 826 C CA . TRP A 1 103 ? -25.657 14.349 1.961 1.00 93.88 103 TRP A CA 1
ATOM 827 C C . TRP A 1 103 ? -26.193 13.145 1.178 1.00 93.88 103 TRP A C 1
ATOM 829 O O . TRP A 1 103 ? -25.539 12.750 0.212 1.00 93.88 103 TRP A O 1
ATOM 839 N N . ASP A 1 104 ? -27.329 12.582 1.602 1.00 94.06 104 ASP A N 1
ATOM 840 C CA . ASP A 1 104 ? -27.919 11.339 1.093 1.00 94.06 104 ASP A CA 1
ATOM 841 C C . ASP A 1 104 ? -26.896 10.190 1.034 1.00 94.06 104 ASP A C 1
ATOM 843 O O . ASP A 1 104 ? -26.533 9.663 -0.020 1.00 94.06 104 ASP A O 1
ATOM 847 N N . ARG A 1 105 ? -26.304 9.873 2.192 1.00 94.75 105 ARG A N 1
ATOM 848 C CA . ARG A 1 105 ? -25.261 8.846 2.332 1.00 94.75 105 ARG A CA 1
ATOM 849 C C . ARG A 1 105 ? -25.519 7.950 3.528 1.00 94.75 105 ARG A C 1
ATOM 851 O O . ARG A 1 105 ? -26.184 8.324 4.483 1.00 94.75 105 ARG A O 1
ATOM 858 N N . ARG A 1 106 ? -24.872 6.790 3.497 1.00 96.81 106 ARG A N 1
ATOM 859 C CA . ARG A 1 106 ? -24.777 5.858 4.621 1.00 96.81 106 ARG A CA 1
ATOM 860 C C . ARG A 1 106 ? -24.152 6.517 5.858 1.00 96.81 106 ARG A C 1
ATOM 862 O O . ARG A 1 106 ? -23.206 7.301 5.739 1.00 96.81 106 ARG A O 1
ATOM 869 N N . ASN A 1 107 ? -24.696 6.208 7.034 1.00 97.56 107 ASN A N 1
ATOM 870 C CA . ASN A 1 107 ? -24.486 6.987 8.261 1.00 97.56 107 ASN A CA 1
ATOM 871 C C . ASN A 1 107 ? -23.377 6.497 9.197 1.00 97.56 107 ASN A C 1
ATOM 873 O O . ASN A 1 107 ? -23.069 7.192 10.168 1.00 97.56 107 ASN A O 1
ATOM 877 N N . MET A 1 108 ? -22.765 5.350 8.907 1.00 97.81 108 MET A N 1
ATOM 878 C CA . MET A 1 108 ? -21.693 4.777 9.709 1.00 97.81 108 MET A CA 1
ATOM 879 C C . MET A 1 108 ? -20.497 4.394 8.843 1.00 97.81 108 MET A C 1
ATOM 881 O O . MET A 1 108 ? -20.646 3.892 7.730 1.00 97.81 108 MET A O 1
ATOM 885 N N . ARG A 1 109 ? -19.296 4.627 9.366 1.00 97.62 109 ARG A N 1
ATOM 886 C CA . ARG A 1 109 ? -18.012 4.370 8.718 1.00 97.62 109 ARG A CA 1
ATOM 887 C C . ARG A 1 109 ? -17.046 3.721 9.697 1.00 97.62 109 ARG A C 1
ATOM 889 O O . ARG A 1 109 ? -16.916 4.176 10.830 1.00 97.62 109 ARG A O 1
ATOM 896 N N . ILE A 1 110 ? -16.325 2.713 9.221 1.00 98.25 110 ILE A N 1
ATOM 897 C CA . ILE A 1 110 ? -15.290 1.997 9.963 1.00 98.25 110 ILE A CA 1
ATOM 898 C C . ILE A 1 110 ? -14.024 1.969 9.106 1.00 98.25 110 ILE A C 1
ATOM 900 O O . ILE A 1 110 ? -14.066 1.500 7.971 1.00 98.25 110 ILE A O 1
ATOM 904 N N . GLU A 1 111 ? -12.909 2.468 9.636 1.00 98.62 111 GLU A N 1
ATOM 905 C CA . GLU A 1 111 ? -11.612 2.528 8.950 1.00 98.62 111 GLU A CA 1
ATOM 906 C C . GLU A 1 111 ? -10.546 1.760 9.733 1.00 98.62 111 GLU A C 1
ATOM 908 O O . GLU A 1 111 ? -10.419 1.925 10.947 1.00 98.62 111 GLU A O 1
ATOM 913 N N . PHE A 1 112 ? -9.767 0.928 9.043 1.00 98.56 112 PHE A N 1
ATOM 914 C CA . PHE A 1 112 ? -8.684 0.149 9.646 1.00 98.56 112 PHE A CA 1
ATOM 915 C C . PHE A 1 112 ? -7.658 -0.294 8.596 1.00 98.56 112 PHE A C 1
ATOM 917 O O . PHE A 1 112 ? -7.951 -0.347 7.402 1.00 98.56 112 PHE A O 1
ATOM 924 N N . ASN A 1 113 ? -6.452 -0.645 9.048 1.00 97.88 113 ASN A N 1
ATOM 925 C CA . ASN A 1 113 ? -5.476 -1.381 8.242 1.00 97.88 113 ASN A CA 1
ATOM 926 C C . ASN A 1 113 ? -5.575 -2.872 8.618 1.00 97.88 113 ASN A C 1
ATOM 928 O O . ASN A 1 113 ? -5.262 -3.210 9.766 1.00 97.88 113 ASN A O 1
ATOM 932 N N . PRO A 1 114 ? -5.990 -3.768 7.703 1.00 97.38 114 PRO A N 1
ATOM 933 C CA . PRO A 1 114 ? -6.171 -5.183 8.027 1.00 97.38 114 PRO A CA 1
ATOM 934 C C . PRO A 1 114 ? -4.858 -5.875 8.426 1.00 97.38 114 PRO A C 1
ATOM 936 O O . PRO A 1 114 ? -4.893 -6.780 9.251 1.00 97.38 114 PRO A O 1
ATOM 939 N N . ASN A 1 115 ? -3.696 -5.406 7.952 1.00 95.75 115 ASN A N 1
ATOM 940 C CA . ASN A 1 115 ? -2.387 -5.949 8.336 1.00 95.75 115 ASN A CA 1
ATOM 941 C C . ASN A 1 115 ? -2.020 -5.681 9.806 1.00 95.75 115 ASN A C 1
ATOM 943 O O . ASN A 1 115 ? -1.088 -6.291 10.327 1.00 95.75 115 ASN A O 1
ATOM 947 N N . LYS A 1 116 ? -2.710 -4.749 10.479 1.00 96.06 116 LYS A N 1
ATOM 948 C CA . LYS A 1 116 ? -2.477 -4.423 11.897 1.00 96.06 116 LYS A CA 1
ATOM 949 C C . LYS A 1 116 ? -3.412 -5.175 12.848 1.00 96.06 116 LYS A C 1
ATOM 951 O O . LYS A 1 116 ? -3.235 -5.064 14.064 1.00 96.06 116 LYS A O 1
ATOM 956 N N . LEU A 1 117 ? -4.387 -5.915 12.317 1.00 97.06 117 LEU A N 1
ATOM 957 C CA . LEU A 1 117 ? -5.347 -6.682 13.103 1.00 97.06 117 LEU A CA 1
ATOM 958 C C . LEU A 1 117 ? -4.937 -8.154 13.175 1.00 97.06 117 LEU A C 1
ATOM 960 O O . LEU A 1 117 ? -4.597 -8.774 12.169 1.00 97.06 117 LEU A O 1
ATOM 964 N N . THR A 1 118 ? -5.004 -8.734 14.367 1.00 97.12 118 THR A N 1
ATOM 965 C CA . THR A 1 118 ? -4.942 -10.190 14.528 1.00 97.12 118 THR A CA 1
ATOM 966 C C . THR A 1 118 ? -6.249 -10.836 14.061 1.00 97.12 118 THR A C 1
ATOM 968 O O . THR A 1 118 ? -7.278 -10.176 13.910 1.00 97.12 118 THR A O 1
ATOM 971 N N . ARG A 1 119 ? -6.249 -12.159 13.865 1.00 95.62 119 ARG A N 1
ATOM 972 C CA . ARG A 1 119 ? -7.471 -12.888 13.489 1.00 95.62 119 ARG A CA 1
ATOM 973 C C . ARG A 1 119 ? -8.592 -12.721 14.523 1.00 95.62 119 ARG A C 1
ATOM 975 O O . ARG A 1 119 ? -9.742 -12.540 14.134 1.00 95.62 119 ARG A O 1
ATOM 982 N N . ASP A 1 120 ? -8.257 -12.746 15.811 1.00 96.38 120 ASP A N 1
ATOM 983 C CA . ASP A 1 120 ? -9.232 -12.575 16.895 1.00 96.38 120 ASP A CA 1
ATOM 984 C C . ASP A 1 120 ? -9.787 -11.146 16.922 1.00 96.38 120 ASP A C 1
ATOM 986 O O . ASP A 1 120 ? -10.991 -10.954 17.065 1.00 96.38 120 ASP A O 1
ATOM 990 N N . GLU A 1 121 ? -8.932 -10.146 16.685 1.00 97.31 121 GLU A N 1
ATOM 991 C CA . GLU A 1 121 ? -9.331 -8.743 16.529 1.00 97.31 121 GLU A CA 1
ATOM 992 C C . GLU A 1 121 ? -10.276 -8.544 15.331 1.00 97.31 121 GLU A C 1
ATOM 994 O O . GLU A 1 121 ? -11.281 -7.841 15.446 1.00 97.31 121 GLU A O 1
ATOM 999 N N . MET A 1 122 ? -10.004 -9.197 14.193 1.00 96.75 122 MET A N 1
ATOM 1000 C CA . MET A 1 122 ? -10.884 -9.157 13.018 1.00 96.75 122 MET A CA 1
ATOM 1001 C C . MET A 1 122 ? -12.257 -9.774 13.312 1.00 96.75 122 MET A C 1
ATOM 1003 O O . MET A 1 122 ? -13.288 -9.199 12.958 1.00 96.75 122 MET A O 1
ATOM 1007 N N . ILE A 1 123 ? -12.279 -10.937 13.973 1.00 95.81 123 ILE A N 1
ATOM 1008 C CA . ILE A 1 123 ? -13.515 -11.614 14.385 1.00 95.81 123 ILE A CA 1
ATOM 1009 C C . ILE A 1 123 ? -14.304 -10.733 15.353 1.00 95.81 123 ILE A C 1
ATOM 1011 O O . ILE A 1 123 ? -15.502 -10.532 15.148 1.00 95.81 123 ILE A O 1
ATOM 1015 N N . TRP A 1 124 ? -13.636 -10.167 16.360 1.00 95.75 124 TRP A N 1
ATOM 1016 C CA . TRP A 1 124 ? -14.253 -9.278 17.336 1.00 95.75 124 TRP A CA 1
ATOM 1017 C C . TRP A 1 124 ? -14.865 -8.045 16.663 1.00 95.75 124 TRP A C 1
ATOM 1019 O O . TRP A 1 124 ? -16.021 -7.722 16.937 1.00 95.75 124 TRP A O 1
ATOM 1029 N N . LEU A 1 125 ? -14.142 -7.397 15.742 1.00 96.44 125 LEU A N 1
ATOM 1030 C CA . LEU A 1 125 ? -14.630 -6.212 15.029 1.00 96.44 125 LEU A CA 1
ATOM 1031 C C . LEU A 1 125 ? -15.874 -6.541 14.201 1.00 96.44 125 LEU A C 1
ATOM 1033 O O . LEU A 1 125 ? -16.867 -5.809 14.230 1.00 96.44 125 LEU A O 1
ATOM 1037 N N . LYS A 1 126 ? -15.836 -7.674 13.493 1.00 95.44 126 LYS A N 1
ATOM 1038 C CA . LYS A 1 126 ? -16.962 -8.141 12.690 1.00 95.44 126 LYS A CA 1
ATOM 1039 C C . LYS A 1 126 ? -18.194 -8.426 13.550 1.00 95.44 126 LYS A C 1
ATOM 1041 O O . LYS A 1 126 ? -19.290 -7.995 13.209 1.00 95.44 126 LYS A O 1
ATOM 1046 N N . GLN A 1 127 ? -18.019 -9.145 14.657 1.00 94.06 127 GLN A N 1
ATOM 1047 C CA . GLN A 1 127 ? -19.122 -9.600 15.506 1.00 94.06 127 GLN A CA 1
ATOM 1048 C C . GLN A 1 127 ? -19.738 -8.497 16.361 1.00 94.06 127 GLN A C 1
ATOM 1050 O O . GLN A 1 127 ? -20.946 -8.528 16.576 1.00 94.06 127 GLN A O 1
ATOM 1055 N N . ASN A 1 128 ? -18.934 -7.556 16.856 1.00 94.81 128 ASN A N 1
ATOM 1056 C CA . ASN A 1 128 ? -19.385 -6.578 17.848 1.00 94.81 128 ASN A CA 1
ATOM 1057 C C . ASN A 1 128 ? -19.690 -5.202 17.258 1.00 94.81 128 ASN A C 1
ATOM 1059 O O . ASN A 1 128 ? -20.375 -4.422 17.911 1.00 94.81 128 ASN A O 1
ATOM 1063 N N . ILE A 1 129 ? -19.193 -4.892 16.056 1.00 95.44 129 ILE A N 1
ATOM 1064 C CA . ILE A 1 129 ? -19.391 -3.584 15.422 1.00 95.44 129 ILE A CA 1
ATOM 1065 C C . ILE A 1 129 ? -20.084 -3.732 14.062 1.00 95.44 129 ILE A C 1
ATOM 1067 O O . ILE A 1 129 ? -21.186 -3.221 13.890 1.00 95.44 129 ILE A O 1
ATOM 1071 N N . ILE A 1 130 ? -19.463 -4.433 13.103 1.00 95.56 130 ILE A N 1
ATOM 1072 C CA . ILE A 1 130 ? -19.953 -4.479 11.708 1.00 95.56 130 ILE A CA 1
ATOM 1073 C C . ILE A 1 130 ? -21.305 -5.193 11.607 1.00 95.56 130 ILE A C 1
ATOM 1075 O O . ILE A 1 130 ? -22.163 -4.763 10.851 1.00 95.56 130 ILE A O 1
ATOM 1079 N N . SER A 1 131 ? -21.536 -6.232 12.411 1.00 94.06 131 SER A N 1
ATOM 1080 C CA . SER A 1 131 ? -22.795 -6.994 12.447 1.00 94.06 131 SER A CA 1
ATOM 1081 C C . SER A 1 131 ? -24.048 -6.168 12.772 1.00 94.06 131 SER A C 1
ATOM 1083 O O . SER A 1 131 ? -25.155 -6.626 12.504 1.00 94.06 131 SER A O 1
ATOM 1085 N N . TYR A 1 132 ? -23.891 -4.980 13.365 1.00 94.44 132 TYR A N 1
ATOM 1086 C CA . TYR A 1 132 ? -24.998 -4.063 13.642 1.00 94.44 132 TYR A CA 1
ATOM 1087 C C . TYR A 1 132 ? -25.387 -3.216 12.424 1.00 94.44 132 TYR A C 1
ATOM 1089 O O . TYR A 1 132 ? -26.440 -2.572 12.447 1.00 94.44 132 TYR A O 1
ATOM 1097 N N . MET A 1 133 ? -24.531 -3.164 11.403 1.00 95.56 133 MET A N 1
ATOM 1098 C CA . MET A 1 133 ? -24.731 -2.364 10.202 1.00 95.56 133 MET A CA 1
ATOM 1099 C C . MET A 1 133 ? -25.627 -3.094 9.199 1.00 95.56 133 MET A C 1
ATOM 1101 O O . MET A 1 133 ? -25.599 -4.314 9.077 1.00 95.56 133 MET A O 1
ATOM 1105 N N . GLU A 1 134 ? -26.402 -2.313 8.461 1.00 93.69 134 GLU A N 1
ATOM 1106 C CA . GLU A 1 134 ? -27.196 -2.723 7.304 1.00 93.69 134 GLU A CA 1
ATOM 1107 C C . GLU A 1 134 ? -26.645 -2.019 6.053 1.00 93.69 134 GLU A C 1
ATOM 1109 O O . GLU A 1 134 ? -26.054 -0.942 6.168 1.00 93.69 134 GLU A O 1
ATOM 1114 N N . ASP A 1 135 ? -26.860 -2.576 4.855 1.00 93.69 135 ASP A N 1
ATOM 1115 C CA . ASP A 1 135 ? -26.386 -1.980 3.586 1.00 93.69 135 ASP A CA 1
ATOM 1116 C C . ASP A 1 135 ? -24.876 -1.642 3.613 1.00 93.69 135 ASP A C 1
ATOM 1118 O O . ASP A 1 135 ? -24.409 -0.576 3.182 1.00 93.69 135 ASP A O 1
ATOM 1122 N N . ASP A 1 136 ? -24.088 -2.530 4.223 1.00 93.75 136 ASP A N 1
ATOM 1123 C CA . ASP A 1 136 ? -22.659 -2.341 4.370 1.00 93.75 136 ASP A CA 1
ATOM 1124 C C . ASP A 1 136 ? -21.898 -2.680 3.082 1.00 93.75 136 ASP A C 1
ATOM 1126 O O . ASP A 1 136 ? -22.293 -3.499 2.255 1.00 93.75 136 ASP A O 1
ATOM 1130 N N . GLY A 1 137 ? -20.783 -1.989 2.875 1.00 94.62 137 GLY A N 1
ATOM 1131 C CA . GLY A 1 137 ? -19.896 -2.259 1.757 1.00 94.62 137 GLY A CA 1
ATOM 1132 C C . GLY A 1 137 ? -18.630 -1.426 1.817 1.00 94.62 137 GLY A C 1
ATOM 1133 O O . GLY A 1 137 ? -18.545 -0.415 2.524 1.00 94.62 137 GLY A O 1
ATOM 1134 N N . PHE A 1 138 ? -17.630 -1.841 1.048 1.00 97.12 138 PHE A N 1
ATOM 1135 C CA . PHE A 1 138 ? -16.377 -1.110 0.963 1.00 97.12 138 PHE A CA 1
ATOM 1136 C C . PHE A 1 138 ? -16.573 0.222 0.235 1.00 97.12 138 PHE A C 1
ATOM 1138 O O . PHE A 1 138 ? -17.288 0.331 -0.754 1.00 97.12 138 PHE A O 1
ATOM 1145 N N . THR A 1 139 ? -15.930 1.268 0.744 1.00 96.31 139 THR A N 1
ATOM 1146 C CA . THR A 1 139 ? -15.834 2.579 0.073 1.00 96.31 139 THR A CA 1
ATOM 1147 C C . THR A 1 139 ? -14.397 3.036 -0.111 1.00 96.31 139 THR A C 1
ATOM 1149 O O . THR A 1 139 ? -14.168 4.046 -0.783 1.00 96.31 139 THR A O 1
ATOM 1152 N N . ARG A 1 140 ? -13.445 2.306 0.482 1.00 98.00 140 ARG A N 1
ATOM 1153 C CA . ARG A 1 140 ? -12.014 2.443 0.246 1.00 98.00 140 ARG A CA 1
ATOM 1154 C C . ARG A 1 140 ? -11.318 1.093 0.382 1.00 98.00 140 ARG A C 1
ATOM 1156 O O . ARG A 1 140 ? -11.580 0.379 1.352 1.00 98.00 140 ARG A O 1
ATOM 1163 N N . LEU A 1 141 ? -10.419 0.810 -0.552 1.00 98.00 141 LEU A N 1
ATOM 1164 C CA . LEU A 1 141 ? -9.452 -0.282 -0.501 1.00 98.00 141 LEU A CA 1
ATOM 1165 C C . LEU A 1 141 ? -8.106 0.260 -0.981 1.00 98.00 141 LEU A C 1
ATOM 1167 O O . LEU A 1 141 ? -8.030 0.798 -2.084 1.00 98.00 141 LEU A O 1
ATOM 1171 N N . ASP A 1 142 ? -7.057 0.107 -0.180 1.00 98.38 142 ASP A N 1
ATOM 1172 C CA . ASP A 1 142 ? -5.698 0.470 -0.591 1.00 98.38 142 ASP A CA 1
ATOM 1173 C C . ASP A 1 142 ? -4.901 -0.814 -0.840 1.00 98.38 142 ASP A C 1
ATOM 1175 O O . ASP A 1 142 ? -4.718 -1.611 0.079 1.00 98.38 142 ASP A O 1
ATOM 1179 N N . LEU A 1 143 ? -4.434 -1.027 -2.072 1.00 98.12 143 LEU A N 1
ATOM 1180 C CA . LEU A 1 143 ? -3.499 -2.108 -2.404 1.00 98.12 143 LEU A CA 1
ATOM 1181 C C . LEU A 1 143 ? -2.067 -1.623 -2.204 1.00 98.12 143 LEU A C 1
ATOM 1183 O O . LEU A 1 143 ? -1.709 -0.571 -2.725 1.00 98.12 143 LEU A O 1
ATOM 1187 N N . ALA A 1 144 ? -1.240 -2.396 -1.509 1.00 98.31 144 ALA A N 1
ATOM 1188 C CA . ALA A 1 144 ? 0.169 -2.092 -1.298 1.00 98.31 144 ALA A CA 1
ATOM 1189 C C . ALA A 1 144 ? 1.059 -3.192 -1.879 1.00 98.31 144 ALA A C 1
ATOM 1191 O O . ALA A 1 144 ? 0.958 -4.348 -1.470 1.00 98.31 144 ALA A O 1
ATOM 1192 N N . PHE A 1 145 ? 1.945 -2.798 -2.793 1.00 98.19 145 PHE A N 1
ATOM 1193 C CA . PHE A 1 145 ? 3.017 -3.619 -3.347 1.00 98.19 145 PHE A CA 1
ATOM 1194 C C . PHE A 1 145 ? 4.349 -3.138 -2.771 1.00 98.19 145 PHE A C 1
ATOM 1196 O O . PHE A 1 145 ? 4.776 -2.021 -3.068 1.00 98.19 145 PHE A O 1
ATOM 1203 N N . ASP A 1 146 ? 4.986 -3.958 -1.942 1.00 97.31 146 ASP A N 1
ATOM 1204 C CA . ASP A 1 146 ? 6.298 -3.681 -1.360 1.00 97.31 146 ASP A CA 1
ATOM 1205 C C . ASP A 1 146 ? 7.405 -4.342 -2.192 1.00 97.31 146 ASP A C 1
ATOM 1207 O O . ASP A 1 146 ? 7.406 -5.560 -2.370 1.00 97.31 146 ASP A O 1
ATOM 1211 N N . PHE A 1 147 ? 8.354 -3.536 -2.660 1.00 96.19 147 PHE A N 1
ATOM 1212 C CA . PHE A 1 147 ? 9.528 -3.931 -3.433 1.00 96.19 147 PHE A CA 1
ATOM 1213 C C . PHE A 1 147 ? 10.792 -3.786 -2.587 1.00 96.19 147 PHE A C 1
ATOM 1215 O O . PHE A 1 147 ? 10.958 -2.791 -1.879 1.00 96.19 147 PHE A O 1
ATOM 1222 N N . GLU A 1 148 ? 11.705 -4.747 -2.710 1.00 94.00 148 GLU A N 1
ATOM 1223 C CA . GLU A 1 148 ? 13.046 -4.689 -2.105 1.00 94.00 148 GLU A CA 1
ATOM 1224 C C . GLU A 1 148 ? 14.081 -4.015 -3.034 1.00 94.00 148 GLU A C 1
ATOM 1226 O O . GLU A 1 148 ? 15.256 -3.932 -2.697 1.00 94.00 148 GLU A O 1
ATOM 1231 N N . GLU A 1 149 ? 13.630 -3.482 -4.175 1.00 91.25 149 GLU A N 1
ATOM 1232 C CA . GLU A 1 149 ? 14.413 -2.682 -5.127 1.00 91.25 149 GLU A CA 1
ATOM 1233 C C . GLU A 1 149 ? 14.301 -1.176 -4.838 1.00 91.25 149 GLU A C 1
ATOM 1235 O O . GLU A 1 149 ? 13.286 -0.702 -4.314 1.00 91.25 149 GLU A O 1
ATOM 1240 N N . ASP A 1 150 ? 15.308 -0.392 -5.235 1.00 92.19 150 ASP A N 1
ATOM 1241 C CA . ASP A 1 150 ? 15.250 1.073 -5.165 1.00 92.19 150 ASP A CA 1
ATOM 1242 C C . ASP A 1 150 ? 14.419 1.663 -6.319 1.00 92.19 150 ASP A C 1
ATOM 1244 O O . ASP A 1 150 ? 14.891 1.808 -7.447 1.00 92.19 150 ASP A O 1
ATOM 1248 N N . LEU A 1 151 ? 13.173 2.064 -6.041 1.00 93.81 151 LEU A N 1
ATOM 1249 C CA . LEU A 1 151 ? 12.296 2.669 -7.054 1.00 93.81 151 LEU A CA 1
ATOM 1250 C C . LEU A 1 151 ? 12.606 4.150 -7.354 1.00 93.81 151 LEU A C 1
ATOM 1252 O O . LEU A 1 151 ? 11.906 4.774 -8.169 1.00 93.81 151 LEU A O 1
ATOM 1256 N N . SER A 1 152 ? 13.631 4.746 -6.728 1.00 90.50 152 SER A N 1
ATOM 1257 C CA . SER A 1 152 ? 14.060 6.109 -7.072 1.00 90.50 152 SER A CA 1
ATOM 1258 C C . SER A 1 152 ? 14.616 6.192 -8.496 1.00 90.50 152 SER A C 1
ATOM 1260 O O . SER A 1 152 ? 14.294 7.158 -9.194 1.00 90.50 152 SER A O 1
ATOM 1262 N N . ASP A 1 153 ? 15.312 5.146 -8.954 1.00 85.81 153 ASP A N 1
ATOM 1263 C CA . ASP A 1 153 ? 15.931 5.050 -10.285 1.00 85.81 153 ASP A CA 1
ATOM 1264 C C . ASP A 1 153 ? 14.945 4.650 -11.402 1.00 85.81 153 ASP A C 1
ATOM 1266 O O . ASP A 1 153 ? 15.282 4.684 -12.587 1.00 85.81 153 ASP A O 1
ATOM 1270 N N . TYR A 1 154 ? 13.701 4.312 -11.047 1.00 93.00 154 TYR A N 1
ATOM 1271 C CA . TYR A 1 154 ? 12.652 3.968 -12.006 1.00 93.00 154 TYR A CA 1
ATOM 1272 C C . TYR A 1 154 ? 11.848 5.203 -12.435 1.00 93.00 154 TYR A C 1
ATOM 1274 O O . TYR A 1 154 ? 11.441 6.045 -11.624 1.00 93.00 154 TYR A O 1
ATOM 1282 N N . TYR A 1 155 ? 11.533 5.287 -13.724 1.00 92.75 155 TYR A N 1
ATOM 1283 C CA . TYR A 1 155 ? 10.630 6.284 -14.281 1.00 92.75 155 TYR A CA 1
ATOM 1284 C C . TYR A 1 155 ? 9.182 5.793 -14.206 1.00 92.75 155 TYR A C 1
ATOM 1286 O O . TYR A 1 155 ? 8.812 4.805 -14.835 1.00 92.75 155 TYR A O 1
ATOM 1294 N N . ALA A 1 156 ? 8.342 6.502 -13.452 1.00 94.31 156 ALA A N 1
ATOM 1295 C CA . ALA A 1 156 ? 6.929 6.169 -13.324 1.00 94.31 156 ALA A CA 1
ATOM 1296 C C . ALA A 1 156 ? 6.064 7.079 -14.207 1.00 94.31 156 ALA A C 1
ATOM 1298 O O . ALA A 1 156 ? 6.149 8.309 -14.147 1.00 94.31 156 ALA A O 1
ATOM 1299 N N . MET A 1 157 ? 5.183 6.480 -15.003 1.00 93.50 157 MET A N 1
ATOM 1300 C CA . MET A 1 157 ? 4.255 7.198 -15.872 1.00 93.50 157 MET A CA 1
ATOM 1301 C C . MET A 1 157 ? 2.887 6.526 -15.921 1.00 93.50 157 MET A C 1
ATOM 1303 O O . MET A 1 157 ? 2.739 5.354 -15.608 1.00 93.50 157 MET A O 1
ATOM 1307 N N . SER A 1 158 ? 1.876 7.291 -16.327 1.00 93.56 158 SER A N 1
ATOM 1308 C CA . SER A 1 158 ? 0.541 6.774 -16.621 1.00 93.56 158 SER A CA 1
ATOM 1309 C C . SER A 1 158 ? 0.189 7.087 -18.069 1.00 93.56 158 SER A C 1
ATOM 1311 O O . SER A 1 158 ? 0.556 8.152 -18.590 1.00 93.56 158 SER A O 1
ATOM 1313 N N . ASP A 1 159 ? -0.536 6.191 -18.732 1.00 92.25 159 ASP A N 1
ATOM 1314 C CA . ASP A 1 159 ? -1.101 6.463 -20.055 1.00 92.25 159 ASP A CA 1
ATOM 1315 C C . AS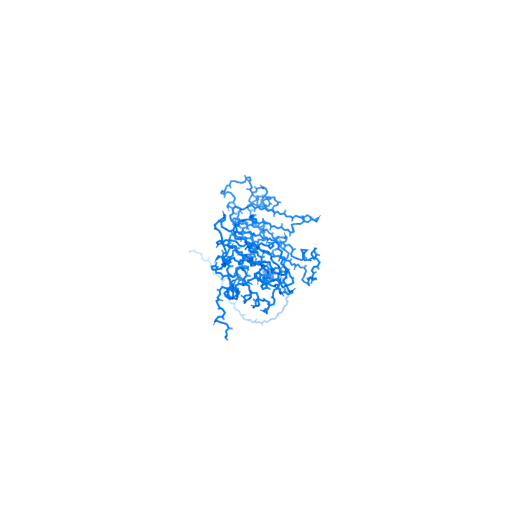P A 1 159 ? -2.119 7.594 -20.005 1.00 92.25 159 ASP A C 1
ATOM 1317 O O . ASP A 1 159 ? -2.123 8.473 -20.878 1.00 92.25 159 ASP A O 1
ATOM 1321 N N . LYS A 1 160 ? -2.900 7.644 -18.924 1.00 88.88 160 LYS A N 1
ATOM 1322 C CA . LYS A 1 160 ? -3.859 8.710 -18.657 1.00 88.88 160 LYS A CA 1
ATOM 1323 C C . LYS A 1 160 ? -3.130 9.987 -18.232 1.00 88.88 160 LYS A C 1
ATOM 1325 O O . LYS A 1 160 ? -2.079 9.978 -17.594 1.00 88.88 160 LYS A O 1
ATOM 1330 N N . ALA A 1 161 ? -3.695 11.131 -18.606 1.00 86.94 161 ALA A N 1
ATOM 1331 C CA . ALA A 1 161 ? -3.221 12.421 -18.125 1.00 86.94 161 ALA A CA 1
ATOM 1332 C C . ALA A 1 161 ? -3.736 12.637 -16.695 1.00 86.94 161 ALA A C 1
ATOM 1334 O O . ALA A 1 161 ? -4.908 12.945 -16.491 1.00 86.94 161 ALA A O 1
ATOM 1335 N N . VAL A 1 162 ? -2.861 12.456 -15.708 1.00 91.06 162 VAL A N 1
ATOM 1336 C CA . VAL A 1 162 ? -3.162 12.653 -14.285 1.00 91.06 162 VAL A CA 1
ATOM 1337 C C . VAL A 1 162 ? -2.243 13.716 -13.694 1.00 91.06 162 VAL A C 1
ATOM 1339 O O . VAL A 1 162 ? -1.127 13.910 -14.175 1.00 91.06 162 VAL A O 1
ATOM 1342 N N . LYS A 1 163 ? -2.704 14.407 -12.645 1.00 91.94 163 LYS A N 1
ATOM 1343 C CA . LYS A 1 163 ? -1.827 15.290 -11.862 1.00 91.94 163 LYS A CA 1
ATOM 1344 C C . LYS A 1 163 ? -0.698 14.461 -11.252 1.00 91.94 163 LYS A C 1
ATOM 1346 O O . LYS A 1 163 ? -0.943 13.335 -10.823 1.00 91.94 163 LYS A O 1
ATOM 1351 N N . LYS A 1 164 ? 0.508 15.019 -11.209 1.00 91.56 164 LYS A N 1
ATOM 1352 C CA . LYS A 1 164 ? 1.669 14.389 -10.583 1.00 91.56 164 LYS A CA 1
ATOM 1353 C C . LYS A 1 164 ? 2.257 15.316 -9.528 1.00 91.56 164 LYS A C 1
ATOM 1355 O O . LYS A 1 164 ? 2.201 16.536 -9.672 1.00 91.56 164 LYS A O 1
ATOM 1360 N N . THR A 1 165 ? 2.813 14.749 -8.469 1.00 92.69 165 THR A N 1
ATOM 1361 C CA . THR A 1 165 ? 3.583 15.493 -7.463 1.00 92.69 165 THR A CA 1
ATOM 1362 C C . THR A 1 165 ? 4.758 14.633 -7.038 1.00 92.69 165 THR A C 1
ATOM 1364 O O . THR A 1 165 ? 4.565 13.463 -6.725 1.00 92.69 165 THR A O 1
ATOM 1367 N N . ILE A 1 166 ? 5.964 15.192 -7.052 1.00 90.81 166 ILE A N 1
ATOM 1368 C CA . ILE A 1 166 ? 7.184 14.485 -6.662 1.00 90.81 166 ILE A CA 1
ATOM 1369 C C . ILE A 1 166 ? 7.805 15.239 -5.491 1.00 90.81 166 ILE A C 1
ATOM 1371 O O . ILE A 1 166 ? 8.017 16.447 -5.577 1.00 90.81 166 ILE A O 1
ATOM 1375 N N . PHE A 1 167 ? 8.076 14.526 -4.404 1.00 91.44 167 PHE A N 1
ATOM 1376 C CA . PHE A 1 167 ? 8.829 15.029 -3.263 1.00 91.44 167 PHE A CA 1
ATOM 1377 C C . PHE A 1 167 ? 10.255 14.513 -3.368 1.00 91.44 167 PHE A C 1
ATOM 1379 O O . PHE A 1 167 ? 10.476 13.309 -3.525 1.00 91.44 167 PHE A O 1
ATOM 1386 N N . TYR A 1 168 ? 11.203 15.439 -3.297 1.00 89.88 168 TYR A N 1
ATOM 1387 C CA . TYR A 1 168 ? 12.626 15.149 -3.340 1.00 89.88 168 TYR A CA 1
ATOM 1388 C C . TYR A 1 168 ? 13.208 15.248 -1.936 1.00 89.88 168 TYR A C 1
ATOM 1390 O O . TYR A 1 168 ? 12.889 16.175 -1.187 1.00 89.88 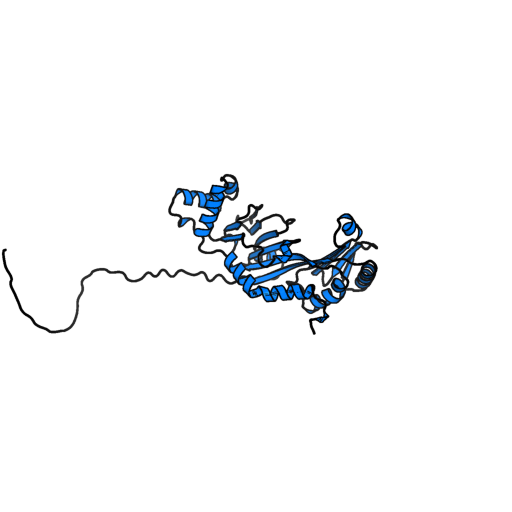168 TYR A O 1
ATOM 1398 N N . GLY A 1 169 ? 14.082 14.304 -1.609 1.00 86.50 169 GLY A N 1
ATOM 1399 C CA . GLY A 1 169 ? 14.865 14.339 -0.387 1.00 86.50 169 GLY A CA 1
ATOM 1400 C C . GLY A 1 169 ? 15.907 15.450 -0.403 1.00 86.50 169 GLY A C 1
ATOM 1401 O O . GLY A 1 169 ? 16.190 16.079 -1.426 1.00 86.50 169 GLY A O 1
ATOM 1402 N N . ARG A 1 170 ? 16.580 15.642 0.735 1.00 89.06 170 ARG A N 1
ATOM 1403 C CA . ARG A 1 170 ? 17.704 16.597 0.843 1.00 89.06 170 ARG A CA 1
ATOM 1404 C C . ARG A 1 170 ? 18.888 16.244 -0.066 1.00 89.06 170 ARG A C 1
ATOM 1406 O O . ARG A 1 170 ? 19.712 17.104 -0.348 1.00 89.06 170 ARG A O 1
ATOM 1413 N N . ASN A 1 171 ? 18.976 14.991 -0.512 1.00 87.44 171 ASN A N 1
ATOM 1414 C CA . ASN A 1 171 ? 19.972 14.503 -1.468 1.00 87.44 171 ASN A CA 1
ATOM 1415 C C . ASN A 1 171 ? 19.592 14.771 -2.940 1.00 87.44 171 ASN A C 1
ATOM 1417 O O . ASN A 1 171 ? 20.347 14.390 -3.830 1.00 87.44 171 ASN A O 1
ATOM 1421 N N . GLY A 1 172 ? 18.427 15.373 -3.205 1.00 84.38 172 GLY A N 1
ATOM 1422 C CA . GLY A 1 172 ? 17.918 15.625 -4.554 1.00 84.38 172 GLY A CA 1
ATOM 1423 C C . GLY A 1 172 ? 17.324 14.400 -5.257 1.00 84.38 172 GLY A C 1
ATOM 1424 O O . GLY A 1 172 ? 16.875 14.527 -6.393 1.00 84.38 172 GLY A O 1
ATOM 1425 N N . LYS A 1 173 ? 17.281 13.225 -4.614 1.00 84.12 173 LYS A N 1
ATOM 1426 C CA . LYS A 1 173 ? 16.613 12.040 -5.169 1.00 84.12 173 LYS A CA 1
ATOM 1427 C C . LYS A 1 173 ? 15.103 12.100 -4.901 1.00 84.12 173 LYS A C 1
ATOM 1429 O O . LYS A 1 173 ? 14.700 12.568 -3.834 1.00 84.12 173 LYS A O 1
ATOM 1434 N N . PRO A 1 174 ? 14.252 11.619 -5.825 1.00 85.62 174 PRO A N 1
ATOM 1435 C CA . PRO A 1 174 ? 12.834 11.432 -5.543 1.00 85.62 174 PRO A CA 1
ATOM 1436 C C . PRO A 1 174 ? 12.658 10.469 -4.364 1.00 85.62 174 PRO A C 1
ATOM 1438 O O . PRO A 1 174 ? 13.214 9.377 -4.394 1.00 85.62 174 PRO A O 1
ATOM 1441 N N . GLU A 1 175 ? 11.866 10.841 -3.363 1.00 89.00 175 GLU A N 1
ATOM 1442 C CA . GLU A 1 175 ? 11.504 9.983 -2.221 1.00 89.00 175 GLU A CA 1
ATOM 1443 C C . GLU A 1 175 ? 10.038 9.551 -2.278 1.00 89.00 175 GLU A C 1
ATOM 1445 O O . GLU A 1 175 ? 9.664 8.513 -1.732 1.00 89.00 175 GLU A O 1
ATOM 1450 N N . THR A 1 176 ? 9.183 10.346 -2.926 1.00 93.06 176 THR A N 1
ATOM 1451 C CA . THR A 1 176 ? 7.754 10.058 -3.080 1.00 93.06 176 THR A CA 1
ATOM 1452 C C . THR A 1 176 ? 7.225 10.626 -4.392 1.00 93.06 176 THR A C 1
ATOM 1454 O O . THR A 1 176 ? 7.461 11.787 -4.711 1.00 93.06 176 THR A O 1
ATOM 1457 N N . LYS A 1 177 ? 6.474 9.823 -5.146 1.00 94.19 177 LYS A N 1
ATOM 1458 C CA . LYS A 1 177 ? 5.802 10.185 -6.398 1.00 94.19 177 LYS A CA 1
ATOM 1459 C C . LYS A 1 177 ? 4.304 9.915 -6.239 1.00 94.19 177 LYS A C 1
ATOM 1461 O O . LYS A 1 177 ? 3.898 8.802 -5.917 1.00 94.19 177 LYS A O 1
ATOM 1466 N N . TYR A 1 178 ? 3.480 10.925 -6.470 1.00 95.88 178 TYR A N 1
ATOM 1467 C CA . TYR A 1 178 ? 2.023 10.842 -6.446 1.00 95.88 178 TYR A CA 1
ATOM 1468 C C . TYR A 1 178 ? 1.457 10.952 -7.855 1.00 95.88 178 TYR A C 1
ATOM 1470 O O . TYR A 1 178 ? 1.875 11.820 -8.619 1.00 95.88 178 TYR A O 1
ATOM 1478 N N . PHE A 1 179 ? 0.467 10.116 -8.165 1.00 96.00 179 PHE A N 1
ATOM 1479 C CA . PHE A 1 179 ? -0.286 10.144 -9.417 1.00 96.00 179 PHE A CA 1
ATOM 1480 C C . PHE A 1 179 ? -1.783 10.241 -9.114 1.00 96.00 179 PHE A C 1
ATOM 1482 O O . PHE A 1 179 ? -2.373 9.366 -8.477 1.00 96.00 179 PHE A O 1
ATOM 1489 N N . GLY A 1 180 ? -2.406 11.313 -9.595 1.00 95.19 180 GLY A N 1
ATOM 1490 C CA . GLY A 1 180 ? -3.787 11.675 -9.298 1.00 95.19 180 GLY A CA 1
ATOM 1491 C C . GLY A 1 180 ? -3.903 12.626 -8.108 1.00 95.19 180 GLY A C 1
ATOM 1492 O O . GLY A 1 180 ? -2.964 13.329 -7.743 1.00 95.19 180 GLY A O 1
ATOM 1493 N N . VAL A 1 181 ? -5.096 12.677 -7.519 1.00 95.25 181 VAL A N 1
ATOM 1494 C CA . VAL A 1 181 ? -5.400 13.512 -6.348 1.00 95.25 181 VAL A CA 1
ATOM 1495 C C . VAL A 1 181 ? -6.046 12.631 -5.293 1.00 95.25 181 VAL A C 1
ATOM 1497 O O . VAL A 1 181 ? -6.874 11.787 -5.635 1.00 95.25 181 VAL A O 1
ATOM 1500 N N . ARG A 1 182 ? -5.714 12.846 -4.019 1.00 95.06 182 ARG A N 1
ATOM 1501 C CA . ARG A 1 182 ? -6.193 12.016 -2.908 1.00 95.06 182 ARG A CA 1
ATOM 1502 C C . ARG A 1 182 ? -7.717 11.841 -2.878 1.00 95.06 182 ARG A C 1
ATOM 1504 O O . ARG A 1 182 ? -8.179 10.747 -2.596 1.00 95.06 182 ARG A O 1
ATOM 1511 N N . ASP A 1 183 ? -8.504 12.860 -3.218 1.00 94.50 183 ASP A N 1
ATOM 1512 C CA . ASP A 1 183 ? -9.981 12.798 -3.156 1.00 94.50 183 ASP A CA 1
ATOM 1513 C C . ASP A 1 183 ? -10.661 12.172 -4.390 1.00 94.50 183 ASP A C 1
ATOM 1515 O O . ASP A 1 183 ? -11.896 12.105 -4.471 1.00 94.50 183 ASP A O 1
ATOM 1519 N N . SER A 1 184 ? -9.867 11.720 -5.364 1.00 94.94 184 SER A N 1
ATOM 1520 C CA . SER A 1 184 ? -10.359 11.007 -6.546 1.00 94.94 184 SER A CA 1
ATOM 1521 C C . SER A 1 184 ? -10.658 9.530 -6.250 1.00 94.94 184 SER A C 1
ATOM 1523 O O . SER A 1 184 ? -10.330 9.026 -5.178 1.00 94.94 184 SER A O 1
ATOM 1525 N N . ASN A 1 185 ? -11.290 8.826 -7.198 1.00 95.88 185 ASN A N 1
ATOM 1526 C CA . ASN A 1 185 ? -11.622 7.403 -7.032 1.00 95.88 185 ASN A CA 1
ATOM 1527 C C . ASN A 1 185 ? -10.376 6.502 -7.066 1.00 95.88 185 ASN A C 1
ATOM 1529 O O . ASN A 1 185 ? -10.441 5.365 -6.617 1.00 95.88 185 ASN A O 1
ATOM 1533 N N . ARG A 1 186 ? -9.249 6.996 -7.597 1.00 97.00 186 ARG A N 1
ATOM 1534 C CA . ARG A 1 186 ? -7.982 6.268 -7.646 1.00 97.00 186 ARG A CA 1
ATOM 1535 C C . ARG A 1 186 ? -6.804 7.214 -7.458 1.00 97.00 186 ARG A C 1
ATOM 1537 O O . ARG A 1 186 ? -6.598 8.113 -8.274 1.00 97.00 186 ARG A O 1
ATOM 1544 N N . PHE A 1 187 ? -5.988 6.954 -6.448 1.00 97.25 187 PHE A N 1
ATOM 1545 C CA . PHE A 1 187 ? -4.788 7.722 -6.143 1.00 97.25 187 PHE A CA 1
ATOM 1546 C C . PHE A 1 187 ? -3.600 6.789 -5.907 1.00 97.25 187 PHE A C 1
ATOM 1548 O O . PHE A 1 187 ? -3.692 5.872 -5.100 1.00 97.25 187 PHE A O 1
ATOM 1555 N N . ILE A 1 188 ? -2.489 7.013 -6.610 1.00 97.69 188 ILE A N 1
ATOM 1556 C CA . ILE A 1 188 ? -1.319 6.127 -6.547 1.00 97.69 188 ILE A CA 1
ATOM 1557 C C . ILE A 1 188 ? -0.154 6.860 -5.885 1.00 97.69 188 ILE A C 1
ATOM 1559 O O . ILE A 1 188 ? 0.134 8.011 -6.224 1.00 97.69 188 ILE A O 1
ATOM 1563 N N . ARG A 1 189 ? 0.530 6.179 -4.965 1.00 97.69 189 ARG A N 1
ATOM 1564 C CA . ARG A 1 189 ? 1.756 6.633 -4.304 1.00 97.69 189 ARG A CA 1
ATOM 1565 C C . ARG A 1 189 ? 2.882 5.654 -4.598 1.00 97.69 189 ARG A C 1
ATOM 1567 O O . ARG A 1 189 ? 2.692 4.456 -4.459 1.00 97.69 189 ARG A O 1
ATOM 1574 N N . ILE A 1 190 ? 4.053 6.161 -4.948 1.00 97.31 190 ILE A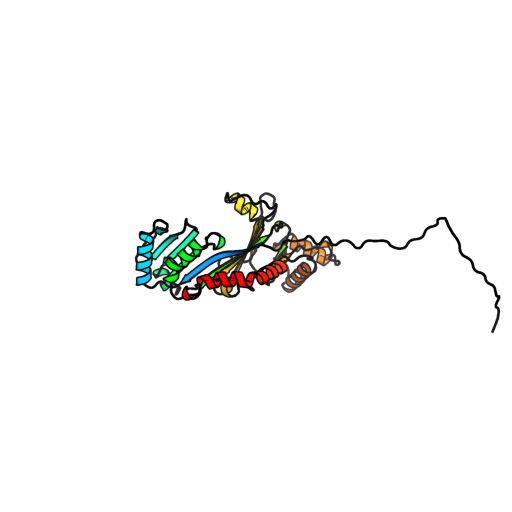 N 1
ATOM 1575 C CA . ILE A 1 190 ? 5.291 5.384 -5.035 1.00 97.31 190 ILE A CA 1
ATOM 1576 C C . ILE A 1 190 ? 6.282 6.052 -4.099 1.00 97.31 190 ILE A C 1
ATOM 1578 O O . ILE A 1 190 ? 6.627 7.207 -4.336 1.00 97.31 190 ILE A O 1
ATOM 1582 N N . TYR A 1 191 ? 6.697 5.393 -3.024 1.00 96.69 191 TYR A N 1
ATOM 1583 C CA . TYR A 1 191 ? 7.504 6.050 -1.996 1.00 96.69 191 TYR A CA 1
ATOM 1584 C C . TYR A 1 191 ? 8.475 5.115 -1.288 1.00 96.69 191 TYR A C 1
ATOM 1586 O O . TYR A 1 191 ? 8.276 3.900 -1.247 1.00 96.69 191 TYR A O 1
ATOM 1594 N N . ASN A 1 192 ? 9.524 5.706 -0.717 1.00 94.81 192 ASN A N 1
ATOM 1595 C CA . ASN A 1 192 ? 10.518 4.997 0.073 1.00 94.81 192 ASN A CA 1
ATOM 1596 C C . ASN A 1 192 ? 9.919 4.615 1.435 1.00 94.81 192 ASN A C 1
ATOM 1598 O O . ASN A 1 192 ? 9.875 5.414 2.373 1.00 94.81 192 ASN A O 1
ATOM 1602 N N . LYS A 1 193 ? 9.439 3.375 1.540 1.00 94.94 193 LYS A N 1
ATOM 1603 C CA . LYS A 1 193 ? 8.791 2.844 2.742 1.00 94.94 193 LYS A CA 1
ATOM 1604 C C . LYS A 1 193 ? 9.783 2.641 3.885 1.00 94.94 193 LYS A C 1
ATOM 1606 O O . LYS A 1 193 ? 9.404 2.787 5.043 1.00 94.94 193 LYS A O 1
ATOM 1611 N N . LYS A 1 194 ? 11.050 2.337 3.582 1.00 93.25 194 LYS A N 1
ATOM 1612 C CA . LYS A 1 194 ? 12.114 2.245 4.594 1.00 93.25 194 LYS A CA 1
ATOM 1613 C C . LYS A 1 194 ? 12.338 3.590 5.284 1.00 93.25 194 LYS A C 1
ATOM 1615 O O . LYS A 1 194 ? 12.404 3.637 6.510 1.00 93.25 194 LYS A O 1
ATOM 1620 N N . GLN A 1 195 ? 12.422 4.666 4.503 1.00 90.62 195 GLN A N 1
ATOM 1621 C CA . GLN A 1 195 ? 12.573 6.024 5.023 1.00 90.62 195 GLN A CA 1
ATOM 1622 C C . GLN A 1 195 ? 11.339 6.441 5.837 1.00 90.62 195 GLN A C 1
ATOM 1624 O O . GLN A 1 195 ? 11.489 6.884 6.970 1.00 90.62 195 GLN A O 1
ATOM 1629 N N . GLU A 1 196 ? 10.130 6.184 5.331 1.00 91.31 196 GLU A N 1
ATOM 1630 C CA . GLU A 1 196 ? 8.883 6.490 6.050 1.00 91.31 196 GLU A CA 1
ATOM 1631 C C . GLU A 1 196 ? 8.774 5.767 7.406 1.00 91.31 196 GLU A C 1
ATOM 1633 O O . GLU A 1 196 ? 8.428 6.389 8.408 1.00 91.31 196 GLU A O 1
ATOM 1638 N N . ARG A 1 197 ? 9.145 4.481 7.479 1.00 91.25 197 ARG A N 1
ATOM 1639 C CA . ARG A 1 197 ? 9.199 3.734 8.750 1.00 91.25 197 ARG A CA 1
ATOM 1640 C C . ARG A 1 197 ? 10.221 4.305 9.726 1.00 91.25 197 ARG A C 1
ATOM 1642 O O . ARG A 1 197 ? 9.947 4.393 10.921 1.00 91.25 197 ARG A O 1
ATOM 1649 N N . LYS A 1 198 ? 11.393 4.702 9.225 1.00 88.44 198 LYS A N 1
ATOM 1650 C CA . LYS A 1 198 ? 12.434 5.338 10.039 1.00 88.44 198 LYS A CA 1
ATOM 1651 C C . LYS A 1 198 ? 11.936 6.656 10.636 1.00 88.44 198 LYS A C 1
ATOM 1653 O O . LYS A 1 198 ? 12.169 6.905 11.816 1.00 88.44 198 LYS A O 1
ATOM 1658 N N . ASP A 1 199 ? 11.226 7.458 9.848 1.00 87.56 199 ASP A N 1
ATOM 1659 C CA . ASP A 1 199 ? 10.672 8.741 10.290 1.00 87.56 199 ASP A CA 1
ATOM 1660 C C . ASP A 1 199 ? 9.549 8.567 11.327 1.00 87.56 199 ASP A C 1
ATOM 1662 O O . ASP A 1 199 ? 9.411 9.393 12.230 1.00 87.56 199 ASP A O 1
ATOM 1666 N N . ASN A 1 200 ? 8.808 7.457 11.263 1.00 88.88 200 ASN A N 1
ATOM 1667 C CA . ASN A 1 200 ? 7.779 7.097 12.243 1.00 88.88 200 ASN A CA 1
ATOM 1668 C C . ASN A 1 200 ? 8.309 6.354 13.486 1.00 88.88 200 ASN A C 1
ATOM 1670 O O . ASN A 1 200 ? 7.512 6.000 14.354 1.00 88.88 200 ASN A O 1
ATOM 1674 N N . ALA A 1 201 ? 9.622 6.113 13.586 1.00 85.44 201 ALA A N 1
ATOM 1675 C CA . ALA A 1 201 ? 10.243 5.292 14.633 1.00 85.44 201 ALA A CA 1
ATOM 1676 C C . ALA A 1 201 ? 9.690 3.849 14.719 1.00 85.44 201 ALA A C 1
ATOM 1678 O O . ALA A 1 201 ? 9.612 3.262 15.802 1.00 85.44 201 ALA A O 1
ATOM 1679 N N . ASP A 1 202 ? 9.326 3.269 13.571 1.00 83.12 202 ASP A N 1
ATOM 1680 C CA . ASP A 1 202 ? 8.960 1.857 13.448 1.00 83.12 202 ASP A CA 1
ATOM 1681 C C . ASP A 1 202 ? 10.205 0.941 13.492 1.00 83.12 202 ASP A C 1
ATOM 1683 O O . ASP A 1 202 ? 11.351 1.388 13.423 1.00 83.12 202 ASP A O 1
ATOM 1687 N N . ALA A 1 203 ? 9.982 -0.376 13.586 1.00 81.81 203 ALA A N 1
ATOM 1688 C CA . ALA A 1 203 ? 11.052 -1.374 13.594 1.00 81.81 203 ALA A CA 1
ATOM 1689 C C . ALA A 1 203 ? 11.939 -1.315 12.335 1.00 81.81 203 ALA A C 1
ATOM 1691 O O . ALA A 1 203 ? 11.460 -1.098 11.216 1.00 81.81 203 ALA A O 1
ATOM 1692 N N . GLU A 1 204 ? 13.234 -1.575 12.528 1.00 81.38 204 GLU A N 1
ATOM 1693 C CA . GLU A 1 204 ? 14.231 -1.554 11.459 1.00 81.38 204 GLU A CA 1
ATOM 1694 C C . GLU A 1 204 ? 13.950 -2.621 10.388 1.00 81.38 204 GLU A C 1
ATOM 1696 O O . GLU A 1 204 ? 13.559 -3.755 10.674 1.00 81.38 204 GLU A O 1
ATOM 1701 N N . VAL A 1 205 ? 14.139 -2.237 9.124 1.00 83.25 205 VAL A N 1
ATOM 1702 C CA . VAL A 1 205 ? 13.952 -3.112 7.963 1.00 83.25 205 VAL A CA 1
ATOM 1703 C C . VAL A 1 205 ? 15.299 -3.712 7.570 1.00 83.25 205 VAL A C 1
ATOM 1705 O O . VAL A 1 205 ? 16.218 -2.973 7.226 1.00 83.25 205 VAL A O 1
ATOM 1708 N N . MET A 1 206 ? 15.381 -5.047 7.572 1.00 86.88 206 MET A N 1
ATOM 1709 C CA . MET A 1 206 ? 16.609 -5.791 7.250 1.00 86.88 206 MET A CA 1
ATOM 1710 C C . MET A 1 206 ? 17.071 -5.627 5.796 1.00 86.88 206 MET A C 1
ATOM 1712 O O . MET A 1 206 ? 18.269 -5.678 5.537 1.00 86.88 206 MET A O 1
ATOM 1716 N N . SER A 1 207 ? 16.139 -5.454 4.851 1.00 87.56 207 SER A N 1
ATOM 1717 C CA . SER A 1 207 ? 16.482 -5.254 3.437 1.00 87.56 207 SER A CA 1
ATOM 1718 C C . SER A 1 207 ? 17.147 -3.894 3.216 1.00 87.56 207 SER A C 1
ATOM 1720 O O . SER A 1 207 ? 16.827 -2.918 3.904 1.00 87.56 207 SER A O 1
ATOM 1722 N N . GLU A 1 208 ? 18.071 -3.815 2.256 1.00 91.12 208 GLU A N 1
ATOM 1723 C CA . GLU A 1 208 ? 18.777 -2.581 1.901 1.00 91.12 208 GLU A CA 1
ATOM 1724 C C . GLU A 1 208 ? 17.794 -1.490 1.458 1.00 91.12 208 GLU A C 1
ATOM 1726 O O . GLU A 1 208 ? 17.833 -0.374 1.994 1.00 91.12 208 GLU A O 1
ATOM 1731 N N . HIS A 1 209 ? 16.834 -1.852 0.605 1.00 92.81 209 HIS A N 1
ATOM 1732 C CA . HIS A 1 209 ? 15.767 -0.979 0.132 1.00 92.81 209 HIS A CA 1
ATOM 1733 C C . HIS A 1 209 ? 14.390 -1.535 0.504 1.00 92.81 209 HIS A C 1
ATOM 1735 O O . HIS A 1 209 ? 14.176 -2.738 0.625 1.00 92.81 209 HIS A O 1
ATOM 1741 N N . LEU A 1 210 ? 13.433 -0.631 0.708 1.00 94.88 210 LEU A N 1
ATOM 1742 C CA . LEU A 1 210 ? 12.021 -0.987 0.776 1.00 94.88 210 LEU A CA 1
ATOM 1743 C C . LEU A 1 210 ? 11.211 0.169 0.213 1.00 94.88 210 LEU A C 1
ATOM 1745 O O . LEU A 1 210 ? 11.153 1.247 0.810 1.00 94.88 210 LEU A O 1
ATOM 1749 N N . TRP A 1 211 ? 10.576 -0.072 -0.921 1.00 96.44 211 TRP A N 1
ATOM 1750 C CA . TRP A 1 211 ? 9.717 0.882 -1.602 1.00 96.44 211 TRP A CA 1
ATOM 1751 C C . TRP A 1 211 ? 8.310 0.331 -1.718 1.00 96.44 211 TRP A C 1
ATOM 1753 O O . TRP A 1 211 ? 8.123 -0.867 -1.892 1.00 96.44 211 TRP A O 1
ATOM 1763 N N . ARG A 1 212 ? 7.312 1.209 -1.645 1.00 97.75 212 ARG A N 1
ATOM 1764 C CA . ARG A 1 212 ? 5.911 0.821 -1.769 1.00 97.75 212 ARG A CA 1
ATOM 1765 C C . ARG A 1 212 ? 5.258 1.520 -2.945 1.00 97.75 212 ARG A C 1
ATOM 1767 O O . ARG A 1 212 ? 5.337 2.743 -3.056 1.00 97.75 212 ARG A O 1
ATOM 1774 N N . VAL A 1 213 ? 4.561 0.742 -3.768 1.00 98.06 213 VAL A N 1
ATOM 1775 C CA . VAL A 1 213 ? 3.545 1.228 -4.702 1.00 98.06 213 VAL A CA 1
ATOM 1776 C C . VAL A 1 213 ? 2.185 0.988 -4.060 1.00 98.06 213 VAL A C 1
ATOM 1778 O O . VAL A 1 213 ? 1.764 -0.152 -3.880 1.00 98.06 213 VAL A O 1
ATOM 1781 N N . GLU A 1 214 ? 1.514 2.063 -3.672 1.00 98.31 214 GLU A N 1
ATOM 1782 C CA . GLU A 1 214 ? 0.231 2.026 -2.981 1.00 98.31 214 GLU A CA 1
ATOM 1783 C C . GLU A 1 214 ? -0.865 2.617 -3.863 1.00 98.31 214 GLU A C 1
ATOM 1785 O O . GLU A 1 214 ? -0.734 3.737 -4.359 1.00 98.31 214 GLU A O 1
ATOM 1790 N N . ILE A 1 215 ? -1.947 1.872 -4.058 1.00 98.12 215 ILE A N 1
ATOM 1791 C CA . ILE A 1 215 ? -3.061 2.228 -4.931 1.00 98.12 215 ILE A CA 1
ATOM 1792 C C . ILE A 1 215 ? -4.303 2.367 -4.060 1.00 98.12 215 ILE A C 1
ATOM 1794 O O . ILE A 1 215 ? -4.929 1.380 -3.689 1.00 98.12 215 ILE A O 1
ATOM 1798 N N . GLU A 1 216 ? -4.647 3.608 -3.737 1.00 98.25 216 GLU A N 1
ATOM 1799 C CA . GLU A 1 216 ? -5.836 3.973 -2.972 1.00 98.25 216 GLU A CA 1
ATOM 1800 C C . GLU A 1 216 ? -7.044 4.046 -3.905 1.00 98.25 216 GLU A C 1
ATOM 1802 O O . GLU A 1 216 ? -7.124 4.927 -4.766 1.00 98.25 216 GLU A O 1
ATOM 1807 N N . LEU A 1 217 ? -7.982 3.119 -3.726 1.00 98.25 217 LEU A N 1
ATOM 1808 C CA . LEU A 1 217 ? -9.236 3.022 -4.467 1.00 98.25 217 LEU A CA 1
ATOM 1809 C C . LEU A 1 217 ? -10.375 3.508 -3.589 1.00 98.25 217 LEU A C 1
ATOM 1811 O O . LEU A 1 217 ? -10.437 3.174 -2.408 1.00 98.25 217 LEU A O 1
ATOM 1815 N N . LYS A 1 218 ? -11.296 4.282 -4.156 1.00 97.69 218 LYS A N 1
ATOM 1816 C CA . LYS A 1 218 ? -12.469 4.816 -3.460 1.00 97.69 218 LYS A CA 1
ATOM 1817 C C . LYS A 1 218 ? -13.720 4.705 -4.312 1.00 97.69 218 LYS A C 1
ATOM 1819 O O . LYS A 1 218 ? -13.639 4.735 -5.536 1.00 97.69 218 LYS A O 1
ATOM 1824 N N . ARG A 1 219 ? -14.877 4.752 -3.645 1.00 93.94 219 ARG A N 1
ATOM 1825 C CA . ARG A 1 219 ? -16.206 4.759 -4.287 1.00 93.94 219 ARG A CA 1
ATOM 1826 C C . ARG A 1 219 ? -16.379 3.499 -5.146 1.00 93.94 219 ARG A C 1
ATOM 1828 O O . ARG A 1 219 ? -16.140 2.421 -4.632 1.00 93.94 219 ARG A O 1
ATOM 1835 N N . ASP A 1 220 ? -16.762 3.642 -6.406 1.00 93.31 220 ASP A N 1
ATOM 1836 C CA . ASP A 1 220 ? -16.962 2.567 -7.386 1.00 93.31 220 ASP A CA 1
ATOM 1837 C C . ASP A 1 220 ? -15.671 1.829 -7.781 1.00 93.31 220 ASP A C 1
ATOM 1839 O O . ASP A 1 220 ? -15.709 0.653 -8.118 1.00 93.31 220 ASP A O 1
ATOM 1843 N N . MET A 1 221 ? -14.504 2.478 -7.702 1.00 95.25 221 MET A N 1
ATOM 1844 C CA . MET A 1 221 ? -13.229 1.854 -8.086 1.00 95.25 221 MET A CA 1
ATOM 1845 C C . MET A 1 221 ? -12.805 0.701 -7.170 1.00 95.25 221 MET A C 1
ATOM 1847 O O . MET A 1 221 ? -11.905 -0.049 -7.543 1.00 95.25 221 MET A O 1
ATOM 1851 N N . VAL A 1 222 ? -13.422 0.547 -5.991 1.00 96.25 222 VAL A N 1
ATOM 1852 C CA . VAL A 1 222 ? -13.124 -0.572 -5.082 1.00 96.25 222 VAL A CA 1
ATOM 1853 C C . VAL A 1 222 ? -13.530 -1.919 -5.679 1.00 96.25 222 VAL A C 1
ATOM 1855 O O . VAL A 1 222 ? -12.848 -2.907 -5.432 1.00 96.25 222 VAL A O 1
ATOM 1858 N N . ASP A 1 223 ? -14.571 -1.952 -6.516 1.00 94.75 223 ASP A N 1
ATOM 1859 C CA . ASP A 1 223 ? -15.052 -3.177 -7.168 1.00 94.75 223 ASP A CA 1
ATOM 1860 C C . ASP A 1 223 ? -14.110 -3.641 -8.292 1.00 94.75 223 ASP A C 1
ATOM 1862 O O . ASP A 1 223 ? -14.120 -4.804 -8.683 1.00 94.75 223 ASP A O 1
ATOM 1866 N N . TYR A 1 224 ? -13.247 -2.742 -8.773 1.00 95.69 224 TYR A N 1
ATOM 1867 C CA . TYR A 1 224 ? -12.267 -2.985 -9.835 1.00 95.69 224 TYR A CA 1
ATOM 1868 C C . TYR A 1 224 ? -10.843 -3.125 -9.288 1.00 95.69 224 TYR A C 1
ATOM 1870 O O . TYR A 1 224 ? -9.870 -2.861 -9.998 1.00 95.69 224 TYR A O 1
ATOM 1878 N N . TRP A 1 225 ? -10.689 -3.504 -8.015 1.00 96.50 225 TRP A N 1
ATOM 1879 C CA . TRP A 1 225 ? -9.377 -3.612 -7.370 1.00 96.50 225 TRP A CA 1
ATOM 1880 C C . TRP A 1 225 ? -8.422 -4.567 -8.104 1.00 96.50 225 TRP A C 1
ATOM 1882 O O . TRP A 1 225 ? -7.213 -4.334 -8.108 1.00 96.50 225 TRP A O 1
ATOM 1892 N N . ASN A 1 226 ? -8.950 -5.588 -8.783 1.00 94.19 226 ASN A N 1
ATOM 1893 C CA . ASN A 1 226 ? -8.170 -6.567 -9.539 1.00 94.19 226 ASN A CA 1
ATOM 1894 C C . ASN A 1 226 ? -7.723 -6.096 -10.946 1.00 94.19 226 ASN A C 1
ATOM 1896 O O . ASN A 1 226 ? -6.922 -6.780 -11.577 1.00 94.19 226 ASN A O 1
ATOM 1900 N N . ASP A 1 227 ? -8.165 -4.923 -11.422 1.00 93.69 227 ASP A N 1
ATOM 1901 C CA . ASP A 1 227 ? -7.707 -4.285 -12.675 1.00 93.69 227 ASP A CA 1
ATOM 1902 C C . ASP A 1 227 ? -7.632 -2.750 -12.535 1.00 93.69 227 ASP A C 1
ATOM 1904 O O . ASP A 1 227 ? -8.127 -1.967 -13.349 1.00 93.69 227 ASP A O 1
ATOM 1908 N N . CYS A 1 228 ? -7.032 -2.276 -11.442 1.00 93.81 228 CYS A N 1
ATOM 1909 C CA . CYS A 1 228 ? -7.056 -0.850 -11.112 1.00 93.81 228 CYS A CA 1
ATOM 1910 C C . CYS A 1 228 ? -5.823 -0.050 -11.564 1.00 93.81 228 CYS A C 1
ATOM 1912 O O . CYS A 1 228 ? -5.813 1.171 -11.391 1.00 93.81 228 CYS A O 1
ATOM 1914 N N . PHE A 1 229 ? -4.797 -0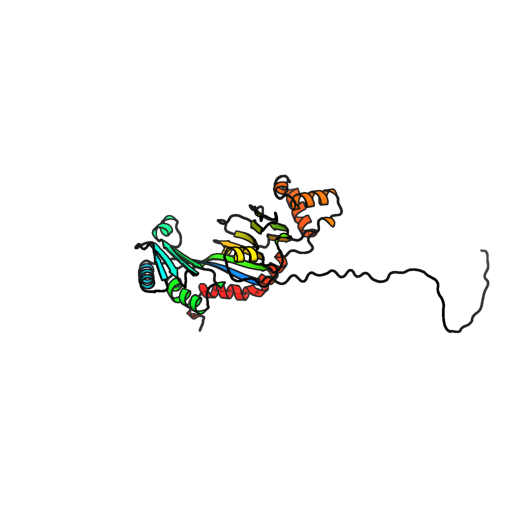.676 -12.148 1.00 94.62 229 PHE A N 1
ATOM 1915 C CA . PHE A 1 229 ? -3.512 -0.027 -12.476 1.00 94.62 229 PHE A CA 1
ATOM 1916 C C . PHE A 1 229 ? -2.925 -0.410 -13.839 1.00 94.62 229 PHE A C 1
ATOM 1918 O O . PHE A 1 229 ? -1.731 -0.245 -14.066 1.00 94.62 229 PHE A O 1
ATOM 1925 N N . SER A 1 230 ? -3.750 -0.884 -14.770 1.00 92.81 230 SER A N 1
ATOM 1926 C CA . SER A 1 230 ? -3.308 -1.291 -16.110 1.00 92.81 230 SER A CA 1
ATOM 1927 C C . SER A 1 230 ? -2.662 -0.173 -16.941 1.00 92.81 230 SER A C 1
ATOM 1929 O O . SER A 1 230 ? -1.882 -0.470 -17.841 1.00 92.81 230 SER A O 1
ATOM 1931 N N . ASP A 1 231 ? -2.953 1.092 -16.633 1.00 94.50 231 ASP A N 1
ATOM 1932 C CA . ASP A 1 231 ? -2.383 2.275 -17.283 1.00 94.50 231 ASP A CA 1
ATOM 1933 C C . ASP A 1 231 ? -1.140 2.843 -16.582 1.00 94.50 231 ASP A C 1
ATOM 1935 O O . ASP A 1 231 ? -0.608 3.846 -17.059 1.00 94.50 231 ASP A O 1
ATOM 1939 N N . LEU A 1 232 ? -0.736 2.298 -15.429 1.00 96.38 232 LEU A N 1
ATOM 1940 C CA . LEU A 1 232 ? 0.497 2.670 -14.733 1.00 96.38 232 LEU A CA 1
ATOM 1941 C C . LEU A 1 232 ? 1.670 1.906 -15.351 1.00 96.38 232 LEU A C 1
ATOM 1943 O O . LEU A 1 232 ? 1.525 0.747 -15.711 1.00 96.38 232 LEU A O 1
ATOM 1947 N N . HIS A 1 233 ? 2.824 2.558 -15.443 1.00 96.50 233 HIS A N 1
ATOM 1948 C CA . HIS A 1 233 ? 4.077 1.958 -15.884 1.00 96.50 233 HIS A CA 1
ATOM 1949 C C . HIS A 1 233 ? 5.203 2.418 -14.965 1.00 96.50 233 HIS A C 1
ATOM 1951 O O . HIS A 1 233 ? 5.335 3.622 -14.718 1.00 96.50 233 HIS A O 1
ATOM 1957 N N . ILE A 1 234 ? 6.008 1.480 -14.465 1.00 96.38 234 ILE A N 1
ATOM 1958 C CA . ILE A 1 234 ? 7.175 1.756 -13.621 1.00 96.38 234 ILE A CA 1
ATOM 1959 C C . ILE A 1 234 ? 8.377 1.149 -14.331 1.00 96.38 234 ILE A C 1
ATOM 1961 O O . ILE A 1 234 ? 8.628 -0.052 -14.266 1.00 96.38 234 ILE A O 1
ATOM 1965 N N . LEU A 1 235 ? 9.066 2.009 -15.066 1.00 95.75 235 LEU A N 1
ATOM 1966 C CA . LEU A 1 235 ? 9.967 1.653 -16.147 1.00 95.75 235 LEU A CA 1
ATOM 1967 C C . LEU A 1 235 ? 11.416 1.964 -15.793 1.00 95.75 235 LEU A C 1
ATOM 1969 O O . LEU A 1 235 ? 11.687 2.857 -14.992 1.00 95.75 235 LEU A O 1
ATOM 1973 N N . GLN A 1 236 ? 12.349 1.317 -16.483 1.00 93.19 236 GLN A N 1
ATOM 1974 C CA . GLN A 1 236 ? 13.764 1.690 -16.468 1.00 93.19 236 GLN A CA 1
ATOM 1975 C C . GLN A 1 236 ? 14.240 1.995 -17.898 1.00 93.19 236 GLN A C 1
ATOM 1977 O O . GLN A 1 236 ? 14.835 1.133 -18.535 1.00 93.19 236 GLN A O 1
ATOM 1982 N N . PRO A 1 237 ? 13.950 3.186 -18.453 1.00 94.56 237 PRO A N 1
ATOM 1983 C CA . PRO A 1 237 ? 14.170 3.447 -19.875 1.00 94.56 237 PRO A CA 1
ATOM 1984 C C . PRO A 1 237 ? 15.657 3.508 -20.245 1.00 94.56 237 PRO A C 1
ATOM 1986 O O . PRO A 1 237 ? 16.380 4.388 -19.768 1.00 94.56 237 PRO A O 1
ATOM 1989 N N . ASP A 1 238 ? 16.108 2.658 -21.172 1.00 95.00 238 ASP A N 1
ATOM 1990 C CA . ASP A 1 238 ? 17.462 2.736 -21.731 1.00 95.00 238 ASP A CA 1
ATOM 1991 C C . ASP A 1 238 ? 17.485 3.653 -22.960 1.00 95.00 238 ASP A C 1
ATOM 1993 O O . ASP A 1 238 ? 17.595 3.235 -24.116 1.00 95.00 238 ASP A O 1
ATOM 1997 N N . TRP A 1 239 ? 17.363 4.956 -22.709 1.00 94.06 239 TRP A N 1
ATOM 1998 C CA . TRP A 1 239 ? 17.268 5.972 -23.761 1.00 94.06 239 TRP A CA 1
ATOM 1999 C C . TRP A 1 239 ? 18.491 6.009 -24.687 1.00 94.06 239 TRP A C 1
ATOM 2001 O O . TRP A 1 239 ? 18.396 6.520 -25.806 1.00 94.06 239 TRP A O 1
ATOM 2011 N N . LYS A 1 240 ? 19.635 5.445 -24.274 1.00 94.44 240 LYS A N 1
ATOM 2012 C CA . LYS A 1 240 ? 20.850 5.383 -25.098 1.00 94.44 240 LYS A CA 1
ATOM 2013 C C . LYS A 1 240 ? 20.706 4.425 -26.282 1.00 94.44 240 LYS A C 1
ATOM 2015 O O . LYS A 1 240 ? 21.398 4.615 -27.281 1.00 94.44 240 LYS A O 1
ATOM 2020 N N . THR A 1 241 ? 19.778 3.468 -26.216 1.00 95.19 241 THR A N 1
ATOM 2021 C CA . THR A 1 241 ? 19.483 2.520 -27.307 1.00 95.19 241 THR A CA 1
ATOM 2022 C C . THR A 1 241 ? 18.769 3.163 -28.497 1.00 95.19 241 THR A C 1
ATOM 2024 O O . THR A 1 241 ? 18.789 2.618 -29.603 1.00 95.19 241 THR A O 1
ATOM 2027 N N . ILE A 1 242 ? 18.170 4.348 -28.318 1.00 96.19 242 ILE A N 1
ATOM 2028 C CA . ILE A 1 242 ? 17.462 5.049 -29.392 1.00 96.19 242 ILE A CA 1
ATOM 2029 C C . ILE A 1 242 ? 18.455 5.445 -30.490 1.00 96.19 242 ILE A C 1
ATOM 2031 O O . ILE A 1 242 ? 19.326 6.292 -30.285 1.00 96.19 242 ILE A O 1
ATOM 2035 N N . GLN A 1 243 ? 18.272 4.899 -31.694 1.00 95.75 243 GLN A N 1
ATOM 2036 C CA . GLN A 1 243 ? 19.149 5.166 -32.840 1.00 95.75 243 GLN A CA 1
ATOM 2037 C C . GLN A 1 243 ? 19.056 6.623 -33.319 1.00 95.75 243 GLN A C 1
ATOM 2039 O O . GLN A 1 243 ? 20.072 7.300 -33.501 1.00 95.75 243 GLN A O 1
ATOM 2044 N N . ARG A 1 244 ? 17.831 7.138 -33.500 1.00 96.62 244 ARG A N 1
ATOM 2045 C CA . ARG A 1 244 ? 17.597 8.486 -34.032 1.00 96.62 244 ARG A CA 1
ATOM 2046 C C . ARG A 1 244 ? 17.953 9.549 -32.993 1.00 96.62 244 ARG A C 1
ATOM 2048 O O . ARG A 1 244 ? 17.236 9.725 -32.013 1.00 96.62 244 ARG A O 1
ATOM 2055 N N . THR A 1 245 ? 19.003 10.328 -33.258 1.00 96.06 245 THR A N 1
ATOM 2056 C CA . THR A 1 245 ? 19.519 11.367 -32.344 1.00 96.06 245 THR A CA 1
ATOM 2057 C C . THR A 1 245 ? 18.448 12.347 -31.857 1.00 96.06 245 THR A C 1
ATOM 2059 O O . THR A 1 245 ? 18.435 12.688 -30.679 1.00 96.06 245 THR A O 1
ATOM 2062 N N . ALA A 1 246 ? 17.520 12.760 -32.727 1.00 96.31 246 ALA A N 1
ATOM 2063 C CA . ALA A 1 246 ? 16.434 13.668 -32.351 1.00 96.31 246 ALA A CA 1
ATOM 2064 C C . ALA A 1 246 ? 15.465 13.051 -31.324 1.00 96.31 246 ALA A C 1
ATOM 2066 O O . ALA A 1 246 ? 15.093 13.719 -30.365 1.00 96.31 246 ALA A O 1
ATOM 2067 N N . ASP A 1 247 ? 15.083 11.777 -31.491 1.00 97.06 247 ASP A N 1
ATOM 2068 C CA . ASP A 1 247 ? 14.221 11.095 -30.515 1.00 97.06 247 ASP A CA 1
ATOM 2069 C C . ASP A 1 247 ? 14.969 10.852 -29.207 1.00 97.06 247 ASP A C 1
ATOM 2071 O O . ASP A 1 247 ? 14.409 11.074 -28.139 1.00 97.06 247 ASP A O 1
ATOM 2075 N N . ARG A 1 248 ? 16.250 10.476 -29.293 1.00 97.56 248 ARG A N 1
ATOM 2076 C CA . ARG A 1 248 ? 17.110 10.276 -28.125 1.00 97.56 248 ARG A CA 1
ATOM 2077 C C . ARG A 1 248 ? 17.206 11.540 -27.268 1.00 97.56 248 ARG A C 1
ATOM 2079 O O . ARG A 1 248 ? 17.052 11.463 -26.054 1.00 97.56 248 ARG A O 1
ATOM 2086 N N . ALA A 1 249 ? 17.408 1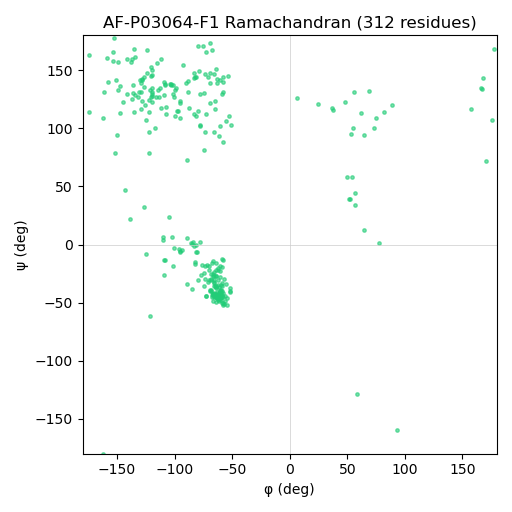2.698 -27.900 1.00 96.94 24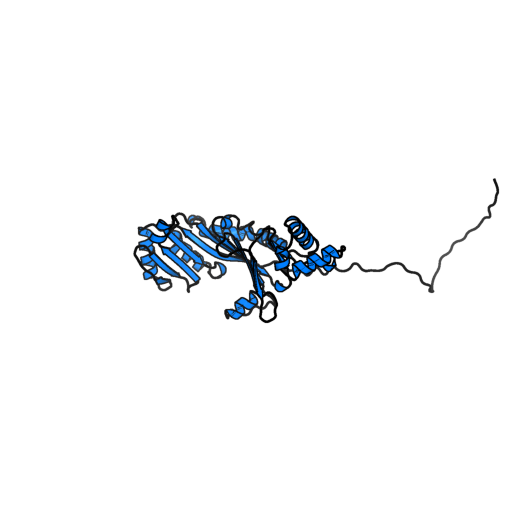9 ALA A N 1
ATOM 2087 C CA . ALA A 1 249 ? 17.464 13.988 -27.215 1.00 96.94 249 ALA A CA 1
ATOM 2088 C C . ALA A 1 249 ? 16.125 14.358 -26.556 1.00 96.94 249 ALA A C 1
ATOM 2090 O O . ALA A 1 249 ? 16.108 14.788 -25.407 1.00 96.94 249 ALA A O 1
ATOM 2091 N N . ILE A 1 250 ? 15.003 14.152 -27.256 1.00 97.06 250 ILE A N 1
ATOM 2092 C CA . ILE A 1 250 ? 13.672 14.460 -26.714 1.00 97.06 250 ILE A CA 1
ATOM 2093 C C . ILE A 1 250 ? 13.326 13.533 -25.547 1.00 97.06 250 ILE A C 1
ATOM 2095 O O . ILE A 1 250 ? 12.833 14.006 -24.531 1.00 97.06 250 ILE A O 1
ATOM 2099 N N . VAL A 1 251 ? 13.614 12.235 -25.648 1.00 97.25 251 VAL A N 1
ATOM 2100 C CA . VAL A 1 251 ? 13.382 11.294 -24.545 1.00 97.25 251 VAL A CA 1
ATOM 2101 C C . VAL A 1 251 ? 14.241 11.649 -23.335 1.00 97.25 251 VAL A C 1
ATOM 2103 O O . VAL A 1 251 ? 13.707 11.733 -22.237 1.00 97.25 251 VAL A O 1
ATOM 2106 N N . PHE A 1 252 ? 15.533 11.937 -23.522 1.00 96.50 252 PHE A N 1
ATOM 2107 C CA . PHE A 1 252 ? 16.394 12.389 -22.426 1.00 96.50 252 PHE A CA 1
ATOM 2108 C C . PHE A 1 252 ? 15.834 13.641 -21.734 1.00 96.50 252 PHE A C 1
ATOM 2110 O O . PHE A 1 252 ? 15.766 13.686 -20.507 1.00 96.50 252 PHE A O 1
ATOM 2117 N N . MET A 1 253 ? 15.370 14.621 -22.513 1.00 96.50 253 MET A N 1
ATOM 2118 C CA . MET A 1 253 ? 14.742 15.837 -21.995 1.00 96.50 253 MET A CA 1
ATOM 2119 C C . MET A 1 253 ? 13.488 15.521 -21.161 1.00 96.50 253 MET A C 1
ATOM 2121 O O . MET A 1 253 ? 13.378 15.985 -20.032 1.00 96.50 253 MET A O 1
ATOM 2125 N N . LEU A 1 254 ? 12.589 14.672 -21.668 1.00 95.62 254 LEU A N 1
ATOM 2126 C CA . LEU A 1 254 ? 11.338 14.294 -20.992 1.00 95.62 254 LEU A CA 1
ATOM 2127 C C . LEU A 1 254 ? 11.534 13.448 -19.727 1.00 95.62 254 LEU A C 1
ATOM 2129 O O . LEU A 1 254 ? 10.692 13.485 -18.833 1.00 95.62 254 LEU A O 1
ATOM 2133 N N . LEU A 1 255 ? 12.598 12.644 -19.675 1.00 93.50 255 LEU A N 1
ATOM 2134 C CA . LEU A 1 255 ? 12.961 11.865 -18.488 1.00 93.50 255 LEU A CA 1
ATOM 2135 C C . LEU A 1 255 ? 13.619 12.737 -17.411 1.00 93.50 255 LEU A C 1
ATOM 2137 O O . LEU A 1 255 ? 13.562 12.389 -16.235 1.00 93.50 255 LEU A O 1
ATOM 2141 N N . SER A 1 256 ? 14.246 13.844 -17.814 1.00 90.44 256 SER A N 1
ATOM 2142 C CA . SER A 1 256 ? 14.976 14.741 -16.911 1.00 90.44 256 SER A CA 1
ATOM 2143 C C . SER A 1 256 ? 14.091 15.841 -16.328 1.00 90.44 256 SER A C 1
ATOM 2145 O O . SER A 1 256 ? 14.303 16.247 -15.189 1.00 90.44 256 SER A O 1
ATOM 2147 N N . ASP A 1 257 ? 13.115 16.325 -17.099 1.00 89.62 257 ASP A N 1
ATOM 2148 C CA . ASP A 1 257 ? 12.219 17.404 -16.694 1.00 89.62 257 ASP A CA 1
ATOM 2149 C C . ASP A 1 257 ? 10.762 17.074 -17.051 1.00 89.62 257 ASP A C 1
ATOM 2151 O O . ASP A 1 257 ? 10.369 16.981 -18.216 1.00 89.62 257 ASP A O 1
ATOM 2155 N N . GLU A 1 258 ? 9.938 16.906 -16.017 1.00 87.25 258 GLU A N 1
ATOM 2156 C CA . GLU A 1 258 ? 8.530 16.549 -16.167 1.00 87.25 258 GLU A CA 1
ATOM 2157 C C . GLU A 1 258 ? 7.702 17.691 -16.797 1.00 87.25 258 GLU A C 1
ATOM 2159 O O . GLU A 1 258 ? 6.690 17.420 -17.451 1.00 87.25 258 GLU A O 1
ATOM 2164 N N . GLU A 1 259 ? 8.124 18.958 -16.674 1.00 90.25 259 GLU A N 1
ATOM 2165 C CA . GLU A 1 259 ? 7.413 20.099 -17.272 1.00 90.25 259 GLU A CA 1
ATOM 2166 C C . GLU A 1 259 ? 7.448 20.070 -18.809 1.00 90.25 259 GLU A C 1
ATOM 2168 O O . GLU A 1 259 ? 6.527 20.562 -19.476 1.00 90.25 259 GLU A O 1
ATOM 2173 N N . GLU A 1 260 ? 8.462 19.430 -19.393 1.00 94.62 260 GLU A N 1
ATOM 2174 C CA . GLU A 1 260 ? 8.649 19.324 -20.842 1.00 94.62 260 GLU A CA 1
ATOM 2175 C C . GLU A 1 260 ? 7.526 18.532 -21.527 1.00 94.62 260 GLU A C 1
ATOM 2177 O O . GLU A 1 260 ? 7.147 18.821 -22.669 1.00 94.62 260 GLU A O 1
ATOM 2182 N N . TRP A 1 261 ? 6.874 17.610 -20.809 1.00 92.81 261 TRP A N 1
ATOM 2183 C CA . TRP A 1 261 ? 5.669 16.938 -21.304 1.00 92.81 261 TRP A CA 1
ATOM 2184 C C . TRP A 1 261 ? 4.548 17.928 -21.630 1.00 92.81 261 TRP A C 1
ATOM 2186 O O . TRP A 1 261 ? 3.807 17.733 -22.604 1.00 92.81 261 TRP A O 1
ATOM 2196 N N . GLY A 1 262 ? 4.428 19.005 -20.849 1.00 91.44 262 GLY A N 1
ATOM 2197 C CA . GLY A 1 262 ? 3.426 20.053 -21.028 1.00 91.44 262 GLY A CA 1
ATOM 2198 C C . GLY A 1 262 ? 3.566 20.792 -22.359 1.00 91.44 262 GLY A C 1
ATOM 2199 O O . GLY A 1 262 ? 2.552 21.161 -22.956 1.00 91.44 262 GLY A O 1
ATOM 2200 N N . LYS A 1 263 ? 4.792 20.910 -22.880 1.00 94.94 263 LYS A N 1
ATOM 2201 C CA . LYS A 1 263 ? 5.124 21.664 -24.101 1.00 94.94 263 LYS A CA 1
ATOM 2202 C C . LYS A 1 263 ? 4.865 20.879 -25.393 1.00 94.94 263 LYS A C 1
ATOM 2204 O O . LYS A 1 263 ? 4.761 21.460 -26.470 1.00 94.94 263 LYS A O 1
ATOM 2209 N N . LEU A 1 264 ? 4.717 19.556 -25.305 1.00 94.38 264 LEU A N 1
ATOM 2210 C CA . LEU A 1 264 ? 4.465 18.695 -26.461 1.00 94.38 264 LEU A CA 1
ATOM 2211 C C . LEU A 1 264 ? 2.989 18.673 -26.892 1.00 94.38 264 LEU A C 1
ATOM 2213 O O . LEU A 1 264 ? 2.077 18.624 -26.067 1.00 94.38 264 LEU A O 1
ATOM 2217 N N . HIS A 1 265 ? 2.748 18.585 -28.204 1.00 94.88 265 HIS A N 1
ATOM 2218 C CA . HIS A 1 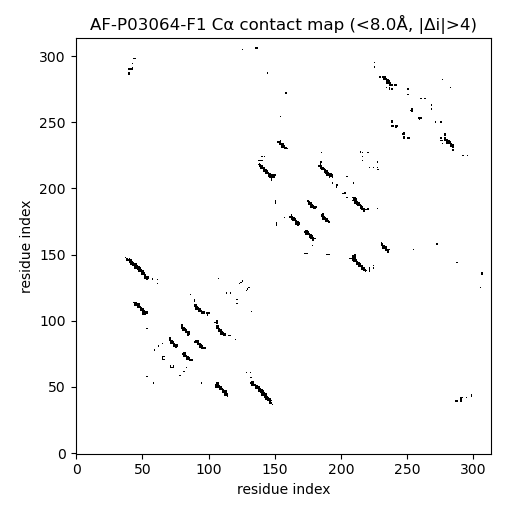265 ? 1.425 18.283 -28.763 1.00 94.88 265 HIS A CA 1
ATOM 2219 C C . HIS A 1 265 ? 0.959 16.865 -28.371 1.00 94.88 265 HIS A C 1
ATOM 2221 O O . HIS A 1 265 ? 1.777 15.954 -28.225 1.00 94.88 265 HIS A O 1
ATOM 2227 N N . ARG A 1 266 ? -0.360 16.635 -28.265 1.00 93.31 266 ARG A N 1
ATOM 2228 C CA . ARG A 1 266 ? -0.947 15.356 -27.800 1.00 93.31 266 ARG A CA 1
ATOM 2229 C C . ARG A 1 266 ? -0.423 14.121 -28.553 1.00 93.31 266 ARG A C 1
ATOM 2231 O O . ARG A 1 266 ? -0.131 13.097 -27.936 1.00 93.31 266 ARG A O 1
ATOM 2238 N N . ASN A 1 267 ? -0.256 14.230 -29.875 1.00 95.31 267 ASN A N 1
ATOM 2239 C CA . ASN A 1 267 ? 0.234 13.125 -30.706 1.00 95.31 267 ASN A CA 1
ATOM 2240 C C . ASN A 1 267 ? 1.712 12.836 -30.399 1.00 95.31 267 ASN A C 1
ATOM 2242 O O . ASN A 1 267 ? 2.103 11.678 -30.295 1.00 95.31 267 ASN A O 1
ATOM 2246 N N . SER A 1 268 ? 2.514 13.885 -30.186 1.00 95.44 268 SER A N 1
ATOM 2247 C CA . SER A 1 268 ? 3.920 13.763 -29.793 1.00 95.44 268 SER A CA 1
ATOM 2248 C C . SER A 1 268 ? 4.055 13.144 -28.405 1.00 95.44 268 SER A C 1
ATOM 2250 O O . SER A 1 268 ? 4.873 12.250 -28.230 1.00 95.44 268 SER A O 1
ATOM 2252 N N . ARG A 1 269 ? 3.211 13.540 -27.437 1.00 94.56 269 ARG A N 1
ATOM 2253 C CA . ARG A 1 269 ? 3.177 12.899 -26.110 1.00 94.56 269 ARG A CA 1
ATOM 2254 C C . ARG A 1 269 ? 2.926 11.400 -26.235 1.00 94.56 269 ARG A C 1
ATOM 2256 O O . ARG A 1 269 ? 3.668 10.615 -25.667 1.00 94.56 269 ARG A O 1
ATOM 2263 N N . THR A 1 270 ? 1.922 11.008 -27.017 1.00 94.62 270 THR A N 1
ATOM 2264 C CA . THR A 1 270 ? 1.590 9.590 -27.239 1.00 94.62 270 THR A CA 1
ATOM 2265 C C . THR A 1 270 ? 2.762 8.835 -27.868 1.00 94.62 270 THR A C 1
ATOM 2267 O O . THR A 1 270 ? 3.151 7.785 -27.367 1.00 94.62 270 THR A O 1
ATOM 2270 N N . LYS A 1 271 ? 3.387 9.409 -28.907 1.00 96.31 271 LYS A N 1
ATOM 2271 C CA . LYS A 1 271 ? 4.582 8.841 -29.544 1.00 96.31 271 LYS A CA 1
ATOM 2272 C C . LYS A 1 271 ? 5.699 8.584 -28.526 1.00 96.31 271 LYS A C 1
ATOM 2274 O O . LYS A 1 271 ? 6.231 7.482 -28.484 1.00 96.31 271 LYS A O 1
ATOM 2279 N N . TYR A 1 272 ? 6.063 9.586 -27.724 1.00 96.75 272 TYR A N 1
ATOM 2280 C CA . TYR A 1 272 ? 7.185 9.452 -26.790 1.00 96.75 272 TYR A CA 1
ATOM 2281 C C . TYR A 1 272 ? 6.855 8.580 -25.579 1.00 96.75 272 TYR A C 1
ATOM 2283 O O . TYR A 1 272 ? 7.744 7.891 -25.098 1.00 96.75 272 TYR A O 1
ATOM 2291 N N . LYS A 1 273 ? 5.592 8.529 -25.136 1.00 95.75 273 LYS A N 1
ATOM 2292 C CA . LYS A 1 273 ? 5.135 7.536 -24.153 1.00 95.75 273 LYS A CA 1
ATOM 2293 C C . LYS A 1 273 ? 5.376 6.112 -24.654 1.00 95.75 273 LYS A C 1
ATOM 2295 O O . LYS A 1 273 ? 5.979 5.323 -23.938 1.00 95.75 273 LYS A O 1
ATOM 2300 N N . ASN A 1 274 ? 4.957 5.805 -25.882 1.00 96.25 274 ASN A N 1
ATOM 2301 C CA . ASN A 1 274 ? 5.169 4.481 -26.472 1.00 96.25 274 ASN A CA 1
ATOM 2302 C C . ASN A 1 274 ? 6.659 4.176 -26.641 1.00 96.25 274 ASN A C 1
ATOM 2304 O O . ASN A 1 274 ? 7.105 3.117 -26.219 1.00 96.25 274 ASN A O 1
ATOM 2308 N N . LEU A 1 275 ? 7.435 5.138 -27.155 1.00 96.94 275 LEU A N 1
ATOM 2309 C CA . LEU A 1 275 ? 8.876 4.965 -27.312 1.00 96.94 275 LEU A CA 1
ATOM 2310 C C . LEU A 1 275 ? 9.562 4.674 -25.972 1.00 96.94 275 LEU A C 1
ATOM 2312 O O . LEU A 1 275 ? 10.375 3.767 -25.919 1.00 96.94 275 LEU A O 1
ATOM 2316 N N . ILE A 1 276 ? 9.218 5.398 -24.897 1.00 97.00 276 ILE A N 1
ATOM 2317 C CA . ILE A 1 276 ? 9.769 5.169 -23.550 1.00 97.00 276 ILE A CA 1
ATOM 2318 C C . ILE A 1 276 ? 9.465 3.750 -23.057 1.00 97.00 276 ILE A C 1
ATOM 2320 O O . ILE A 1 276 ? 10.352 3.107 -22.503 1.00 97.00 276 ILE A O 1
ATOM 2324 N N . LYS A 1 277 ? 8.252 3.235 -23.287 1.00 95.75 277 LYS A N 1
ATOM 2325 C CA . LYS A 1 277 ? 7.912 1.841 -22.958 1.00 95.75 277 LYS A CA 1
ATOM 2326 C C . LYS A 1 277 ? 8.744 0.845 -23.768 1.00 95.75 277 LYS A C 1
ATOM 2328 O O . LYS A 1 277 ? 9.293 -0.082 -23.193 1.00 95.75 277 LYS A O 1
ATOM 2333 N N . GLU A 1 278 ? 8.875 1.058 -25.078 1.00 95.31 278 GLU A N 1
ATOM 2334 C CA . GLU A 1 278 ? 9.621 0.168 -25.986 1.00 95.31 278 GLU A CA 1
ATOM 2335 C C . GLU A 1 278 ? 11.110 0.051 -25.626 1.00 95.31 278 GLU A C 1
ATOM 2337 O O . GLU A 1 278 ? 11.691 -1.023 -25.753 1.00 95.31 278 GLU A O 1
ATOM 2342 N N . ILE A 1 279 ? 11.732 1.140 -25.165 1.00 95.31 279 ILE A N 1
ATOM 2343 C CA . ILE A 1 279 ? 13.155 1.162 -24.775 1.00 95.31 279 ILE A CA 1
ATOM 2344 C C . ILE A 1 279 ? 13.401 0.719 -23.328 1.00 95.31 279 ILE A C 1
ATOM 2346 O O . ILE A 1 279 ? 14.530 0.809 -22.846 1.00 95.31 279 ILE A O 1
ATOM 2350 N N . SER A 1 280 ? 12.355 0.338 -22.597 1.00 95.06 280 SER A N 1
ATOM 2351 C CA . SER A 1 280 ? 12.469 -0.057 -21.197 1.00 95.06 280 SER A CA 1
ATOM 2352 C C . SER A 1 280 ? 12.582 -1.580 -21.108 1.00 95.06 280 SER A C 1
ATOM 2354 O O . SER A 1 280 ? 11.589 -2.262 -21.348 1.00 95.06 280 SER A O 1
ATOM 2356 N N . PRO A 1 281 ? 13.753 -2.148 -20.759 1.00 91.62 281 PRO A N 1
ATOM 2357 C CA . PRO A 1 281 ? 13.905 -3.593 -20.567 1.00 91.62 281 PRO A CA 1
ATOM 2358 C C . PRO A 1 281 ? 13.048 -4.155 -19.424 1.00 91.62 281 PRO A C 1
ATOM 2360 O O . PRO A 1 281 ? 12.780 -5.353 -19.401 1.00 91.62 281 PRO A O 1
ATOM 2363 N N . VAL A 1 282 ? 12.637 -3.305 -18.477 1.00 91.25 282 VAL A N 1
ATOM 2364 C CA . VAL A 1 282 ? 11.847 -3.676 -17.298 1.00 91.25 282 VAL A CA 1
ATOM 2365 C C . VAL A 1 282 ? 10.633 -2.752 -17.170 1.00 91.25 282 VAL A C 1
ATOM 2367 O O . VAL A 1 282 ? 10.785 -1.528 -17.194 1.00 91.25 282 VAL A O 1
ATOM 2370 N N . ASP A 1 283 ? 9.450 -3.344 -16.970 1.00 94.38 283 ASP A N 1
ATOM 2371 C CA . ASP A 1 283 ? 8.244 -2.685 -16.449 1.00 94.38 283 ASP A CA 1
ATOM 2372 C C . ASP A 1 283 ? 7.744 -3.453 -15.218 1.00 94.38 283 ASP A C 1
ATOM 2374 O O . ASP A 1 283 ? 7.179 -4.545 -15.329 1.00 94.38 283 ASP A O 1
ATOM 2378 N N . LEU A 1 284 ? 7.931 -2.883 -14.024 1.00 95.25 284 LEU A N 1
ATOM 2379 C CA . LEU A 1 284 ? 7.515 -3.529 -12.772 1.00 95.25 284 LEU A CA 1
ATOM 2380 C C . LEU A 1 284 ? 5.995 -3.717 -12.683 1.00 95.25 284 LEU A C 1
ATOM 2382 O O . LEU A 1 284 ? 5.519 -4.520 -11.882 1.00 95.25 284 LEU A O 1
ATOM 2386 N N . THR A 1 285 ? 5.217 -3.026 -13.516 1.00 95.12 285 THR A N 1
ATOM 2387 C CA . THR A 1 285 ? 3.760 -3.190 -13.563 1.00 95.12 285 THR A CA 1
ATOM 2388 C C . THR A 1 285 ? 3.367 -4.607 -13.969 1.00 95.12 285 THR A C 1
ATOM 2390 O O . THR A 1 285 ? 2.384 -5.142 -13.456 1.00 95.12 285 THR A O 1
ATOM 2393 N N . ASP A 1 286 ? 4.131 -5.259 -14.845 1.00 93.38 286 ASP A N 1
ATOM 2394 C CA . ASP A 1 286 ? 3.833 -6.635 -15.253 1.00 93.38 286 ASP A CA 1
ATOM 2395 C C . ASP A 1 286 ? 4.112 -7.636 -14.124 1.00 93.38 286 ASP A C 1
ATOM 2397 O O . ASP A 1 286 ? 3.358 -8.600 -13.933 1.00 93.38 286 ASP A O 1
ATOM 2401 N N . LEU A 1 287 ? 5.113 -7.344 -13.291 1.00 94.25 287 LEU A N 1
ATOM 2402 C CA . LEU A 1 287 ? 5.376 -8.072 -12.053 1.00 94.25 287 LEU A CA 1
ATOM 2403 C C . LEU A 1 287 ? 4.248 -7.864 -11.028 1.00 94.25 287 LEU A C 1
ATOM 2405 O O . LEU A 1 287 ? 3.760 -8.827 -10.433 1.00 94.25 287 LEU A O 1
ATOM 2409 N N . MET A 1 288 ? 3.752 -6.628 -10.883 1.00 97.12 288 MET A N 1
ATOM 2410 C CA . MET A 1 288 ? 2.591 -6.313 -10.036 1.00 97.12 288 MET A CA 1
ATOM 2411 C C . MET A 1 288 ? 1.332 -7.057 -10.494 1.00 97.12 288 MET A C 1
ATOM 2413 O O . MET A 1 288 ? 0.639 -7.645 -9.667 1.00 97.12 288 MET A O 1
ATOM 2417 N N . LYS A 1 289 ? 1.040 -7.082 -11.803 1.00 96.31 289 LYS A N 1
ATOM 2418 C CA . LYS A 1 289 ? -0.101 -7.828 -12.370 1.00 96.31 289 LYS A CA 1
ATOM 2419 C C . LYS A 1 289 ? 0.014 -9.326 -12.089 1.00 96.31 289 LYS A C 1
ATOM 2421 O O . LYS A 1 289 ? -0.965 -9.957 -11.694 1.00 96.31 289 LYS A O 1
ATOM 2426 N N . SER A 1 290 ? 1.208 -9.890 -12.265 1.00 95.50 290 SER A N 1
ATOM 2427 C CA . SER A 1 290 ? 1.472 -11.311 -12.011 1.00 95.50 290 SER A CA 1
ATOM 2428 C C . SER A 1 290 ? 1.293 -11.658 -10.529 1.00 95.50 290 SER A C 1
ATOM 2430 O O . SER A 1 290 ? 0.588 -12.612 -10.197 1.00 95.50 290 SER A O 1
ATOM 2432 N N . THR A 1 291 ? 1.831 -10.819 -9.640 1.00 96.75 291 THR A N 1
ATOM 2433 C CA . THR A 1 291 ? 1.676 -10.935 -8.182 1.00 96.75 291 THR A CA 1
ATOM 2434 C C . THR A 1 291 ? 0.211 -10.834 -7.760 1.00 96.75 291 THR A C 1
ATOM 2436 O O . THR A 1 291 ? -0.264 -11.645 -6.962 1.00 96.75 291 THR A O 1
ATOM 2439 N N . LEU A 1 292 ? -0.531 -9.871 -8.313 1.00 97.44 292 LEU A N 1
ATOM 2440 C CA . LEU A 1 292 ? -1.958 -9.694 -8.051 1.00 97.44 292 LEU A CA 1
ATOM 2441 C C . LEU A 1 292 ? -2.742 -10.947 -8.424 1.00 97.44 292 LEU A C 1
ATOM 2443 O O . LEU A 1 292 ? -3.470 -11.480 -7.593 1.00 97.44 292 LEU A O 1
ATOM 2447 N N . LYS A 1 293 ? -2.526 -11.465 -9.634 1.00 96.88 293 LYS A N 1
ATOM 2448 C CA . LYS A 1 293 ? -3.188 -12.676 -10.126 1.00 96.88 293 LYS A CA 1
ATOM 2449 C C . LYS A 1 293 ? -2.878 -13.903 -9.263 1.00 96.88 293 LYS A C 1
ATOM 2451 O O . LYS A 1 293 ? -3.765 -14.716 -9.011 1.00 96.88 293 LYS A O 1
ATOM 2456 N N . ALA A 1 294 ? -1.640 -14.039 -8.782 1.00 96.94 294 ALA A N 1
ATOM 2457 C CA . ALA A 1 294 ? -1.246 -15.133 -7.892 1.00 96.94 294 ALA A CA 1
ATOM 2458 C C . ALA A 1 294 ? -1.953 -15.071 -6.522 1.00 96.94 294 ALA A C 1
ATOM 2460 O O . ALA A 1 294 ? -2.283 -16.113 -5.954 1.00 96.94 294 ALA A O 1
ATOM 2461 N N . ASN A 1 295 ? -2.233 -13.864 -6.015 1.00 97.06 295 ASN A N 1
ATOM 2462 C CA . ASN A 1 295 ? -2.838 -13.633 -4.697 1.00 97.06 295 ASN A CA 1
ATOM 2463 C C . ASN A 1 295 ? -4.348 -13.326 -4.748 1.00 97.06 295 ASN A C 1
ATOM 2465 O O . ASN A 1 295 ? -4.986 -13.211 -3.699 1.00 97.06 295 ASN A O 1
ATOM 2469 N N . GLU A 1 296 ? -4.945 -13.232 -5.939 1.00 96.94 296 GLU A N 1
ATOM 2470 C CA . GLU A 1 296 ? -6.310 -12.731 -6.152 1.00 96.94 296 GLU A CA 1
ATOM 2471 C C . GLU A 1 296 ? -7.346 -13.478 -5.303 1.00 96.94 296 GLU A C 1
ATOM 2473 O O . GLU A 1 296 ? -8.141 -12.868 -4.593 1.00 96.94 296 GLU A O 1
ATOM 2478 N N . LYS A 1 297 ? -7.276 -14.815 -5.277 1.00 96.81 297 LYS A N 1
ATOM 2479 C CA . LYS A 1 297 ? -8.191 -15.654 -4.483 1.00 96.81 297 LYS A CA 1
ATOM 2480 C C . LYS A 1 297 ? -8.060 -15.426 -2.977 1.00 96.81 297 LYS A C 1
ATOM 2482 O O . LYS A 1 297 ? -9.047 -15.544 -2.255 1.00 96.81 297 LYS A O 1
ATOM 2487 N N . GLN A 1 298 ? -6.850 -15.170 -2.482 1.00 96.56 298 GLN A N 1
ATOM 2488 C CA . GLN A 1 298 ? -6.621 -14.924 -1.058 1.00 96.56 298 GLN A CA 1
ATOM 2489 C C . GLN A 1 298 ? -7.145 -13.544 -0.658 1.00 96.56 298 GLN A C 1
ATOM 2491 O O . GLN A 1 298 ? -7.814 -13.427 0.366 1.00 96.56 298 GLN A O 1
ATOM 2496 N N . LEU A 1 299 ? -6.876 -12.527 -1.475 1.00 97.06 299 LEU A N 1
ATOM 2497 C CA . LEU A 1 299 ? -7.374 -11.169 -1.270 1.00 97.06 299 LEU A CA 1
ATOM 2498 C C . LEU A 1 299 ? -8.906 -11.124 -1.354 1.00 97.06 299 LEU A C 1
ATOM 2500 O O . LEU A 1 299 ? -9.542 -10.551 -0.472 1.00 97.06 299 LEU A O 1
ATOM 2504 N N . GLN A 1 300 ? -9.513 -11.826 -2.315 1.00 96.50 300 GLN A N 1
ATOM 2505 C CA . GLN A 1 300 ? -10.970 -11.934 -2.398 1.00 96.50 300 GLN A CA 1
ATOM 2506 C C . GLN A 1 300 ? -11.561 -12.587 -1.141 1.00 96.50 300 GLN A C 1
ATOM 2508 O O . GLN A 1 300 ? -12.497 -12.048 -0.566 1.00 96.50 300 GLN A O 1
ATOM 2513 N N . LYS A 1 301 ? -10.956 -13.663 -0.613 1.00 95.38 301 LYS A N 1
ATOM 2514 C CA . LYS A 1 301 ? -11.388 -14.255 0.670 1.00 95.38 301 LYS A CA 1
ATOM 2515 C C . LYS A 1 301 ? -11.315 -13.272 1.845 1.00 95.38 301 LYS A C 1
ATOM 2517 O O . LYS A 1 301 ? -12.127 -13.374 2.762 1.00 95.38 301 LYS A O 1
ATOM 2522 N N . GLN A 1 302 ? -10.348 -12.349 1.852 1.00 95.06 302 GLN A N 1
ATOM 2523 C CA . GLN A 1 302 ? -10.274 -11.302 2.877 1.00 95.06 302 GLN A CA 1
ATOM 2524 C C . GLN A 1 302 ? -11.428 -10.302 2.749 1.00 95.06 302 GLN A C 1
ATOM 2526 O O . GLN A 1 302 ? -11.979 -9.906 3.769 1.00 95.06 302 GLN A O 1
ATOM 2531 N N . ILE A 1 303 ? -11.817 -9.925 1.527 1.00 95.31 303 ILE A N 1
ATOM 2532 C CA . ILE A 1 303 ? -13.005 -9.093 1.268 1.00 95.31 303 ILE A CA 1
ATOM 2533 C C . ILE A 1 303 ? -14.275 -9.843 1.697 1.00 95.31 303 ILE A C 1
ATOM 2535 O O . ILE A 1 303 ? -15.069 -9.320 2.483 1.00 95.31 303 ILE A O 1
ATOM 2539 N N . ASP A 1 304 ? -14.422 -11.096 1.258 1.00 94.38 304 ASP A N 1
ATOM 2540 C CA . ASP A 1 304 ? -15.586 -11.942 1.533 1.00 94.38 304 ASP A CA 1
ATOM 2541 C C . ASP A 1 304 ? -15.794 -12.156 3.036 1.00 94.38 304 ASP A C 1
ATOM 2543 O O . ASP A 1 304 ? -16.937 -12.214 3.500 1.00 94.38 304 ASP A O 1
ATOM 2547 N N . PHE A 1 305 ? -14.700 -12.246 3.806 1.00 94.81 305 PHE A N 1
ATOM 2548 C CA . PHE A 1 305 ? -14.753 -12.334 5.262 1.00 94.81 305 PHE A CA 1
ATOM 2549 C C . PHE A 1 305 ? -15.528 -11.169 5.873 1.00 94.81 305 PHE A C 1
ATOM 2551 O O . PHE A 1 305 ? -16.197 -11.389 6.873 1.00 94.81 305 PHE A O 1
ATOM 2558 N N . TRP A 1 306 ? -15.484 -9.963 5.315 1.00 94.50 306 TRP A N 1
ATOM 2559 C CA . TRP A 1 306 ? -16.207 -8.825 5.883 1.00 94.50 306 TRP A CA 1
ATOM 2560 C C . TRP A 1 306 ? -17.662 -8.754 5.416 1.00 94.50 306 TRP A C 1
ATOM 2562 O O . TRP A 1 306 ? -18.522 -8.472 6.242 1.00 94.50 306 TRP A O 1
ATOM 2572 N N . GLN A 1 307 ? -17.940 -9.081 4.151 1.00 87.06 307 GLN A N 1
ATOM 2573 C CA . GLN A 1 307 ? -19.272 -8.931 3.542 1.00 87.06 307 GLN A CA 1
ATOM 2574 C C . GLN A 1 307 ? -20.271 -10.042 3.900 1.00 87.06 307 GLN A C 1
ATOM 2576 O O . GLN A 1 307 ? -21.475 -9.811 3.925 1.00 87.06 307 GLN A O 1
ATOM 2581 N N . HIS A 1 308 ? -19.815 -11.274 4.146 1.00 76.00 308 HIS A N 1
ATOM 2582 C CA . HIS A 1 308 ? -20.737 -12.396 4.351 1.00 76.00 308 HIS A CA 1
ATOM 2583 C C . HIS A 1 308 ? -21.151 -12.546 5.816 1.00 76.00 308 HIS A C 1
ATOM 2585 O O . HIS A 1 308 ? -20.310 -12.480 6.717 1.00 76.00 308 HIS A O 1
ATOM 2591 N N . GLU A 1 309 ? -22.422 -12.874 6.071 1.00 63.03 309 GLU A N 1
ATOM 2592 C CA . GLU A 1 309 ? -22.870 -13.279 7.407 1.00 63.03 309 GLU A CA 1
ATOM 2593 C C . GLU A 1 309 ? -22.014 -14.441 7.948 1.00 63.03 309 GLU A C 1
ATOM 2595 O O . GLU A 1 309 ? -21.589 -15.339 7.220 1.00 63.03 309 GLU A O 1
ATOM 2600 N N . PHE A 1 310 ? -21.776 -14.463 9.263 1.00 57.03 310 PHE A N 1
ATOM 2601 C CA . PHE A 1 310 ? -20.908 -15.449 9.931 1.00 57.03 310 PHE A CA 1
ATOM 2602 C C . PHE A 1 310 ? -21.322 -16.919 9.719 1.00 57.03 310 PHE A C 1
ATOM 2604 O O . PHE A 1 310 ? -20.540 -17.827 10.002 1.00 57.03 310 PHE A O 1
ATOM 2611 N N . LYS A 1 311 ? -22.534 -17.167 9.204 1.00 49.59 311 LYS A N 1
ATOM 2612 C CA . LYS A 1 311 ? -23.111 -18.501 8.983 1.00 49.59 311 LYS A CA 1
ATOM 2613 C C . LYS A 1 311 ? -22.284 -19.402 8.052 1.00 49.59 311 LYS A C 1
ATOM 2615 O O . LYS A 1 311 ? -22.528 -20.601 8.043 1.00 49.59 311 LYS A O 1
ATOM 2620 N N . PHE A 1 312 ? -21.294 -18.865 7.337 1.00 49.03 312 PHE A N 1
ATOM 2621 C CA . PHE A 1 312 ? -20.468 -19.612 6.381 1.00 49.03 312 PHE A CA 1
ATOM 2622 C C . PHE A 1 312 ? -19.066 -20.011 6.880 1.00 49.03 312 PHE A C 1
ATOM 2624 O O . PHE A 1 312 ? -18.283 -20.539 6.098 1.00 49.03 312 PHE A O 1
ATOM 2631 N N . TRP A 1 313 ? -18.733 -19.777 8.157 1.00 49.22 313 TRP A N 1
ATOM 2632 C CA . TRP A 1 313 ? -17.369 -19.985 8.680 1.00 49.22 313 TRP A CA 1
ATOM 2633 C C . TRP A 1 313 ? -17.289 -20.883 9.930 1.00 49.22 313 TRP A C 1
ATOM 2635 O O . TRP A 1 313 ? -16.419 -20.688 10.781 1.00 49.22 313 TRP A O 1
ATOM 2645 N N . LYS A 1 314 ? -18.190 -21.866 10.034 1.00 34.84 314 LYS A N 1
ATOM 2646 C CA . LYS A 1 314 ? -17.974 -23.090 10.826 1.00 34.84 314 LYS A CA 1
ATOM 2647 C C . LYS A 1 314 ? -17.502 -24.188 9.889 1.00 34.84 314 LYS A C 1
ATOM 2649 O O . LYS A 1 314 ? -16.633 -24.969 10.326 1.00 34.84 314 LYS A O 1
#

Radius of gyration: 30.91 Å; Cα contacts (8 Å, |Δi|>4): 452; chains: 1; bounding box: 86×64×108 Å

Secondary structure (DSSP, 8-state):
-------------------------------------PPPPEEEEEEEEEEEE--HHHHHHHHHHHHH-TT-EEEEEETTEEEEEETTTTEEEEEEHHHHHHHT--SEEEEE-GGGS-HHHHHHHHHHTGGG-EEEEEEEEEEEEEESS-TTSSEEEESS---EEEEEPTTSSEEEEEES-TTSSEEEEEEEHHHHHHHTTPPPPSSS--EEEEEEEEGGGGGGGGGS-TTEEEE---GGG--SHHHHHHHHHHHH-TTHHHHS-HHHHHHHHHHHHHT-S-BHHHHHHHHHHHHHHHHHHHHHHHHS-GGG--

Solvent-accessible surface area (backbone atoms only — not comparable to full-atom values): 18355 Å² total; per-residue (Å²): 134,85,90,82,93,80,89,82,86,91,81,91,84,91,81,85,85,88,81,90,84,90,83,90,83,86,82,87,76,83,74,77,75,77,73,74,81,75,73,82,49,52,74,48,59,59,34,40,24,42,34,14,33,58,53,75,67,47,46,52,51,50,54,53,51,44,73,71,37,88,64,35,52,70,43,76,77,52,100,52,27,36,34,37,29,29,71,86,69,53,30,42,38,41,36,34,45,66,62,12,66,76,67,76,47,67,25,28,41,38,39,36,36,62,82,80,49,53,73,66,52,50,52,48,46,42,68,74,52,54,65,59,42,41,86,63,44,71,43,30,38,21,43,33,35,39,30,70,52,73,62,62,80,40,51,74,50,54,78,62,95,61,53,72,51,74,45,60,45,99,84,70,46,60,45,33,41,35,40,42,47,85,93,44,47,53,23,37,39,39,32,44,44,51,59,53,32,57,75,70,70,48,83,87,71,90,58,96,32,35,22,30,46,34,42,38,20,19,56,77,43,43,83,38,62,93,71,70,56,85,51,48,40,40,24,46,61,44,57,83,73,47,81,55,64,71,58,27,52,52,51,53,48,46,74,74,34,73,69,54,58,74,76,46,55,72,67,56,47,53,52,52,53,53,50,47,56,73,41,21,92,43,51,55,43,60,53,50,52,51,47,46,63,74,41,42,70,62,54,48,50,59,54,48,63,71,76,49,70,75,88,80,77,126

Nearest PDB structures (foldseek):
  4cwe-assembly1_C  TM=8.577E-01  e=2.011E-45  Staphylococcus aureus
  4cwc-assembly1_C  TM=8.538E-01  e=9.620E-45  Staphylococcus aureus
  4yom-assembly1_A  TM=3.365E-01  e=2.722E-01  Mus musculus
  5i3e-assembly1_A  TM=1.862E-01  e=2.424E-01  Burkholderia thailandensis E264

InterPro domains:
  IPR003491 Replication initiation protein-like, C-terminal [PF02486] (172-285)
  IPR054456 Replication initiation protein, N-terminal [PF22477] (47-133)

Foldseek 3Di:
DDDDDDDDDDDDDDDDDDDDDDDDDDDDDPPPPPPVPWDQWDKDWFKWKKFFAADQVLLVVLVVVLVPDPQKDKDPDDSQWIWIAGDNNQKTKIFHRVVCVVVVHGGIMMMHTVVPADPVRLVCCLPRPLVNGDPMDTFKIKMKTKGLDDLLLWDKDFPDDFDKDFDADPVRTTAKIWTHDPPDQKIWMKGFVQVVCVVVVHDHDPRPGIIMIMIMGGDPCVVVPLPNCPRMWTFNAPLVPDPDPVLSVLLVVCSVDVCSLVVDDPVVNNVNVVVRVVRTPDTCVVSVNVSCVVCVVVNVVVNCSNPDDPPPPD